Protein AF-A0A9W9BVC7-F1 (afdb_monomer_lite)

Foldseek 3Di:
DCVVPPDQADPVRHRLQQCLPPNPDPVNVVVVVVCVVPLDQEEEAEEADAQDDALDDPHHDQAQKEKEKAPAPLADVLLSVVLVVLVVVLCVQCVVVVGHYYYDWDWHDDPQKIKTFHDDLDCSGPQSSSSVSNHTGMYMYGHDPPPPCPPVVSNVVSVVSSVCSNVVCCVVCVVSSVVSSVVRVVCSVVDPDDRDDDDDDPPPPDDDDDDDDIPMDMDGNVPD

Secondary structure (DSSP, 8-state):
--GGGT-SS-TTS--GGG-SSS--SHHHHHHHHHHHHH--SEEEEEEEEE-SS-SBTTB----SEEEEPP--TTS-HHHHHHHHHHHHHHHHHHHTTT--EEE--EEEEETTEEEEE-----TTSHHHHHGGG--EEEEEEEEEET-TTTTHHHHHHHHHHHHHHHHHHHHHTHHHHHHHHHHHHHHHHT--SPP--------TT----------EEEEEGGG-

Sequence (224 aa):
MPVKYLQRQLVSNYDPNRDHAVLPREQTRKFWQLQSDLDPHIFVDDHEYIGRGPVAQRCIRTQHLLVSANNGRNVRPSIRSLNEAFSTDVFAAVQAKDLRTYAYFTTSVLNATITIQGPDAHAQANHEGACNCQALNFLVEACGNRLTGQHFQRRVASHLITLTIIIDKAVDHFDSVYTTTEAGRRAFTDSEEGVVVSKLEGVAGTTVVADSTTRRVCIPVGGL

Radius of gyration: 18.53 Å; chains: 1; bounding box: 47×52×49 Å

Structure (mmCIF, N/CA/C/O backbone):
data_AF-A0A9W9BVC7-F1
#
_entry.id   AF-A0A9W9BVC7-F1
#
loop_
_atom_site.group_PDB
_atom_site.id
_atom_site.type_symbol
_atom_site.label_atom_id
_atom_site.label_alt_id
_atom_site.label_comp_id
_atom_site.label_asym_id
_atom_site.label_entity_id
_atom_site.label_seq_id
_atom_site.pdbx_PDB_ins_code
_atom_site.Cartn_x
_atom_site.Cartn_y
_atom_site.Cartn_z
_atom_site.occupancy
_atom_site.B_iso_or_equiv
_atom_site.auth_seq_id
_atom_site.auth_comp_id
_atom_site.auth_asym_id
_atom_site.auth_atom_id
_atom_site.pdbx_PDB_model_num
ATOM 1 N N . MET A 1 1 ? -17.182 2.737 -12.095 1.00 41.88 1 MET A N 1
ATOM 2 C CA . MET A 1 1 ? -16.635 1.840 -13.143 1.00 41.88 1 MET A CA 1
ATOM 3 C C . MET A 1 1 ? -15.861 2.647 -14.200 1.00 41.88 1 MET A C 1
ATOM 5 O O . MET A 1 1 ? -16.444 2.997 -15.221 1.00 41.88 1 MET A O 1
ATOM 9 N N . PRO A 1 2 ? -14.574 2.982 -13.973 1.00 52.19 2 PRO A N 1
ATOM 10 C CA . PRO A 1 2 ? -13.723 3.720 -14.927 1.00 52.19 2 PRO A CA 1
ATOM 11 C C . PRO A 1 2 ? -13.078 2.831 -16.013 1.00 52.19 2 PRO A C 1
ATOM 13 O O . PRO A 1 2 ? -12.578 3.334 -17.017 1.00 52.19 2 PRO A O 1
ATOM 16 N N . VAL A 1 3 ? -13.119 1.502 -15.840 1.00 59.12 3 VAL A N 1
ATOM 17 C CA . VAL A 1 3 ? -12.384 0.524 -16.670 1.00 59.12 3 VAL A CA 1
ATOM 18 C C . VAL A 1 3 ? -12.810 0.548 -18.143 1.00 59.12 3 VAL A C 1
ATOM 20 O O . VAL A 1 3 ? -11.971 0.398 -19.024 1.00 59.12 3 VAL A O 1
ATOM 23 N N . LYS A 1 4 ? -14.090 0.826 -18.432 1.00 64.50 4 LYS A N 1
ATOM 24 C CA . LYS A 1 4 ? -14.636 0.845 -19.804 1.00 64.50 4 LYS A CA 1
ATOM 25 C C . LYS A 1 4 ? -13.965 1.881 -20.719 1.00 64.50 4 LYS A C 1
ATOM 27 O O . LYS A 1 4 ? -13.949 1.689 -21.929 1.00 64.50 4 LYS A O 1
ATOM 32 N N . TYR A 1 5 ? -13.421 2.959 -20.150 1.00 67.31 5 TYR A N 1
ATOM 33 C CA . TYR A 1 5 ? -12.849 4.081 -20.903 1.00 67.31 5 TYR A CA 1
ATOM 34 C C . TYR A 1 5 ? -11.349 4.281 -20.656 1.00 67.31 5 TYR A C 1
ATOM 36 O O . TYR A 1 5 ? -10.791 5.265 -21.132 1.00 67.31 5 TYR A O 1
ATOM 44 N N . LEU A 1 6 ? -10.695 3.376 -19.910 1.00 73.62 6 LEU A N 1
ATOM 45 C CA . LEU A 1 6 ? -9.273 3.480 -19.543 1.00 73.62 6 LEU A CA 1
ATOM 46 C C . LEU A 1 6 ? -8.901 4.862 -18.964 1.00 73.62 6 LEU A C 1
ATOM 48 O O . LEU A 1 6 ? -7.823 5.394 -19.226 1.00 73.62 6 LEU A O 1
ATOM 52 N N . GLN A 1 7 ? -9.807 5.458 -18.184 1.00 78.19 7 GLN A N 1
ATOM 53 C CA . GLN A 1 7 ? -9.637 6.792 -17.610 1.00 78.19 7 GLN A CA 1
ATOM 54 C C . GLN A 1 7 ? -9.551 6.737 -16.084 1.00 78.19 7 GLN A C 1
ATOM 56 O O . GLN A 1 7 ? -10.186 5.902 -15.443 1.00 78.19 7 GLN A O 1
ATOM 61 N N . ARG A 1 8 ? -8.793 7.670 -15.497 1.00 82.81 8 ARG A N 1
ATOM 62 C CA . ARG A 1 8 ? -8.642 7.789 -14.038 1.00 82.81 8 ARG A CA 1
ATOM 63 C C . ARG A 1 8 ? -9.919 8.294 -13.361 1.00 82.81 8 ARG A C 1
ATOM 65 O O . ARG A 1 8 ? -10.279 7.822 -12.291 1.00 82.81 8 ARG A O 1
ATOM 72 N N . GLN A 1 9 ? -10.575 9.280 -13.966 1.00 85.00 9 GLN A N 1
ATOM 73 C CA . GLN A 1 9 ? -11.705 9.978 -13.359 1.00 85.00 9 GLN A CA 1
ATOM 74 C C . GLN A 1 9 ? -13.038 9.268 -13.631 1.00 85.00 9 GLN A C 1
ATOM 76 O O . GLN A 1 9 ? -13.242 8.612 -14.654 1.00 85.00 9 GLN A O 1
ATOM 81 N N . LEU A 1 10 ? -13.988 9.438 -12.716 1.00 80.50 10 LEU A N 1
ATOM 82 C CA . LEU A 1 10 ? -15.394 9.116 -12.950 1.00 80.50 10 LEU A CA 1
ATOM 83 C C . LEU A 1 10 ? -15.963 9.994 -14.076 1.00 80.50 10 LEU A C 1
ATOM 85 O O . LEU A 1 10 ? -15.427 11.062 -14.349 1.00 80.50 10 LEU A O 1
ATOM 89 N N . VAL A 1 11 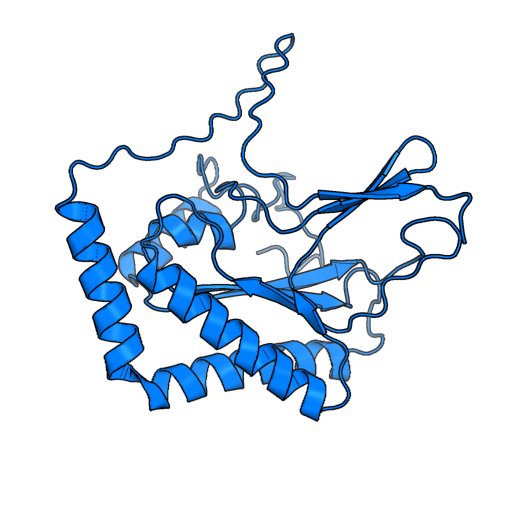? -17.100 9.604 -14.667 1.00 81.31 11 VAL A N 1
ATOM 90 C CA . VAL A 1 11 ? -17.806 10.390 -15.715 1.00 81.31 11 VAL A CA 1
ATOM 91 C C . VAL A 1 11 ? -18.050 11.845 -15.292 1.00 81.31 11 VAL A C 1
ATOM 93 O O . VAL A 1 11 ? -18.050 12.762 -16.097 1.00 81.31 11 VAL A O 1
ATOM 96 N N . SER A 1 12 ? -18.207 12.066 -13.996 1.00 80.62 12 SER A N 1
ATOM 97 C CA . SER A 1 12 ? -18.353 13.376 -13.368 1.00 80.62 12 SER A CA 1
ATOM 98 C C . SER A 1 12 ? -17.055 14.189 -13.197 1.00 80.62 12 SER A C 1
ATOM 100 O O . SER A 1 12 ? -17.091 15.189 -12.492 1.00 80.62 12 SER A O 1
ATOM 102 N N . ASN A 1 13 ? -15.913 13.734 -13.726 1.00 82.56 13 ASN A N 1
ATOM 103 C CA . ASN A 1 13 ? -14.556 14.288 -13.548 1.00 82.56 13 ASN A CA 1
ATOM 104 C C . ASN A 1 13 ? -13.961 14.218 -12.128 1.00 82.56 13 ASN A C 1
ATOM 106 O O . ASN A 1 13 ? -12.936 14.836 -11.848 1.00 82.56 13 ASN A O 1
ATOM 110 N N . TYR A 1 14 ? -14.557 13.434 -11.230 1.00 83.06 14 TYR A N 1
ATOM 111 C CA . TYR A 1 14 ? -14.019 13.234 -9.881 1.00 83.06 14 TYR A CA 1
ATOM 112 C C . TYR A 1 14 ? -13.007 12.097 -9.877 1.00 83.06 14 TYR A C 1
ATOM 114 O O . TYR A 1 14 ? -13.219 11.074 -10.531 1.00 83.06 14 TYR A O 1
ATOM 122 N N . ASP A 1 15 ? -11.919 12.281 -9.136 1.00 86.62 15 ASP A N 1
ATOM 123 C CA . ASP A 1 15 ? -10.955 11.223 -8.861 1.00 86.62 15 ASP A CA 1
ATOM 124 C C . ASP A 1 15 ? -11.519 10.326 -7.748 1.00 86.62 15 ASP A C 1
ATOM 126 O O . ASP A 1 15 ? -11.652 10.794 -6.614 1.00 86.62 15 ASP A O 1
ATOM 130 N N . PRO A 1 16 ? -11.886 9.065 -8.045 1.00 85.81 16 PRO A N 1
ATOM 131 C CA . PRO A 1 16 ? -12.456 8.184 -7.035 1.00 85.81 16 PRO A CA 1
ATOM 132 C C . PRO A 1 16 ? -11.468 7.916 -5.894 1.00 85.81 16 PRO A C 1
ATOM 134 O O . PRO A 1 16 ? -11.910 7.769 -4.768 1.00 85.81 16 PRO A O 1
ATOM 137 N N . ASN A 1 17 ? -10.152 7.966 -6.141 1.00 88.19 17 ASN A N 1
ATOM 138 C CA . ASN A 1 17 ? -9.117 7.787 -5.119 1.00 88.19 17 ASN A CA 1
ATOM 139 C C . ASN A 1 17 ? -8.804 9.094 -4.354 1.00 88.19 17 ASN A C 1
ATOM 141 O O . ASN A 1 17 ? -7.723 9.246 -3.790 1.00 88.19 17 ASN A O 1
ATOM 145 N N . ARG A 1 18 ? -9.676 10.108 -4.402 1.00 86.31 18 ARG A N 1
ATOM 146 C CA . ARG A 1 18 ? -9.572 11.341 -3.591 1.00 86.31 18 ARG A CA 1
ATOM 147 C C . ARG A 1 18 ? -10.851 11.643 -2.811 1.00 86.31 18 ARG A C 1
ATOM 149 O O . ARG A 1 18 ? -11.011 12.733 -2.271 1.00 86.31 18 ARG A O 1
ATOM 156 N N . ASP A 1 19 ? -11.761 10.677 -2.769 1.00 84.19 19 ASP A N 1
ATOM 157 C CA . ASP A 1 19 ? -13.117 10.833 -2.265 1.00 84.19 19 ASP A CA 1
ATOM 158 C C . ASP A 1 19 ? -13.401 9.904 -1.069 1.00 84.19 19 ASP A C 1
ATOM 160 O O . ASP A 1 19 ? -14.454 9.279 -0.986 1.00 84.19 19 ASP A O 1
ATOM 164 N N . HIS A 1 20 ? -12.434 9.779 -0.151 1.00 85.94 20 HIS A N 1
ATOM 165 C CA . HIS A 1 20 ? -12.520 8.853 0.992 1.00 85.94 20 HIS A CA 1
ATOM 166 C C . HIS A 1 20 ? -12.633 9.528 2.367 1.00 85.94 20 HIS A C 1
ATOM 168 O O . HIS A 1 20 ? -12.815 8.838 3.362 1.00 85.94 20 HIS A O 1
ATOM 174 N N . ALA A 1 21 ? -12.604 10.865 2.422 1.00 79.25 21 ALA A N 1
ATOM 175 C CA . ALA A 1 21 ? -12.789 11.621 3.665 1.00 79.25 21 ALA A CA 1
ATOM 176 C C . ALA A 1 21 ? -14.206 12.209 3.811 1.00 79.25 21 ALA A C 1
ATOM 178 O O . ALA A 1 21 ? -14.836 12.064 4.850 1.00 79.25 21 ALA A O 1
ATOM 179 N N . VAL A 1 22 ? -14.710 12.887 2.770 1.00 79.88 22 VAL A N 1
ATOM 180 C CA . VAL A 1 22 ? -16.013 13.595 2.799 1.00 79.88 22 VAL A CA 1
ATOM 181 C C . VAL A 1 22 ? -17.124 12.781 2.126 1.00 79.88 22 VAL A C 1
ATOM 183 O O . VAL A 1 22 ? -18.307 13.017 2.354 1.00 79.88 22 VAL A O 1
ATOM 186 N N . LEU A 1 23 ? -16.745 11.814 1.288 1.00 82.75 23 LEU A N 1
ATOM 187 C CA . LEU A 1 23 ? -17.649 10.928 0.563 1.00 82.75 23 LEU A CA 1
ATOM 188 C C . LEU A 1 23 ? -18.760 11.634 -0.249 1.00 82.75 23 LEU A C 1
ATOM 190 O O . LEU A 1 23 ? -19.902 11.156 -0.218 1.00 82.75 23 LEU A O 1
ATOM 194 N N . PRO A 1 24 ? -18.538 12.750 -0.986 1.00 81.25 24 PRO A N 1
ATOM 195 C CA . PRO A 1 24 ? -19.565 13.352 -1.835 1.00 81.25 24 PRO A CA 1
ATOM 196 C C . PRO A 1 24 ? -20.262 12.387 -2.799 1.00 81.25 24 PRO A C 1
ATOM 198 O O . PRO A 1 24 ? -21.408 12.658 -3.175 1.00 81.25 24 PRO A O 1
ATOM 201 N N . ARG A 1 25 ? -19.642 11.276 -3.227 1.00 85.88 25 ARG A N 1
ATOM 202 C CA . ARG A 1 25 ? -20.204 10.413 -4.282 1.00 85.88 25 ARG A CA 1
ATOM 203 C C . ARG A 1 25 ? -20.834 9.131 -3.760 1.00 85.88 25 ARG A C 1
ATOM 205 O O . ARG A 1 25 ? -20.385 8.507 -2.813 1.00 85.88 25 ARG A O 1
ATOM 212 N N . GLU A 1 26 ? -21.900 8.701 -4.431 1.00 88.50 26 GLU A N 1
ATOM 213 C CA . GLU A 1 26 ? -22.600 7.461 -4.073 1.00 88.50 26 GLU A CA 1
ATOM 214 C C . GLU A 1 26 ? -21.703 6.228 -4.241 1.00 88.50 26 GLU A C 1
ATOM 216 O O . GLU A 1 26 ? -21.778 5.294 -3.455 1.00 88.50 26 GLU A O 1
ATOM 221 N N . GLN A 1 27 ? -20.828 6.232 -5.249 1.00 86.62 27 GLN A N 1
ATOM 222 C CA . GLN A 1 27 ? -19.926 5.113 -5.528 1.00 86.62 27 GLN A CA 1
ATOM 223 C C . GLN A 1 27 ? -18.913 4.902 -4.399 1.00 86.62 27 GLN A C 1
ATOM 225 O O . GLN A 1 27 ? -18.720 3.771 -3.966 1.00 86.62 27 GLN A O 1
ATOM 230 N N . THR A 1 28 ? -18.306 5.980 -3.903 1.00 86.69 28 THR A N 1
ATOM 231 C CA . THR A 1 28 ? -17.371 5.943 -2.772 1.00 86.69 28 THR A CA 1
ATOM 232 C C . THR A 1 28 ? -18.100 5.661 -1.463 1.00 86.69 28 THR A C 1
ATOM 234 O O . THR A 1 28 ? -17.623 4.828 -0.704 1.00 86.69 28 THR A O 1
ATOM 237 N N . ARG A 1 29 ? -19.309 6.203 -1.237 1.00 89.62 29 ARG A N 1
ATOM 238 C CA . ARG A 1 29 ? -20.161 5.798 -0.097 1.00 89.62 29 ARG A CA 1
ATOM 239 C C . ARG A 1 29 ? -20.491 4.305 -0.097 1.00 89.62 29 ARG A C 1
ATOM 241 O O . ARG A 1 29 ? -20.405 3.671 0.942 1.00 89.62 29 ARG A O 1
ATOM 248 N N . LYS A 1 30 ? -20.844 3.730 -1.250 1.00 91.12 30 LYS A N 1
ATOM 249 C CA . LYS A 1 30 ? -21.124 2.288 -1.380 1.00 91.12 30 LYS A CA 1
ATOM 250 C C . LYS A 1 30 ? -19.882 1.435 -1.148 1.00 91.12 30 LYS A C 1
ATOM 252 O O . LYS A 1 30 ? -19.983 0.386 -0.526 1.00 91.12 30 LYS A O 1
ATOM 257 N N . PHE A 1 31 ? -18.728 1.886 -1.636 1.00 88.31 31 PHE A N 1
ATOM 258 C CA . PHE A 1 31 ? -17.455 1.231 -1.354 1.00 88.31 31 PHE A CA 1
ATOM 259 C C . PHE A 1 31 ? -17.146 1.243 0.147 1.00 88.31 31 PHE A C 1
ATOM 261 O O . PHE A 1 31 ? -16.816 0.207 0.709 1.00 88.31 31 PHE A O 1
ATOM 268 N N . TRP A 1 32 ? -17.346 2.385 0.802 1.00 89.38 32 TRP A N 1
ATOM 269 C CA . TRP A 1 32 ? -17.178 2.517 2.244 1.00 89.38 32 TRP A CA 1
ATOM 270 C C . TRP A 1 32 ? -18.161 1.677 3.049 1.00 89.38 32 TRP A C 1
ATOM 272 O O . TRP A 1 32 ? -17.740 1.036 3.999 1.00 89.38 32 TRP A O 1
ATOM 282 N N . GLN A 1 33 ? -19.432 1.611 2.644 1.00 91.69 33 GLN A N 1
ATOM 283 C CA . GLN A 1 33 ? -20.405 0.719 3.272 1.00 91.69 33 GLN A CA 1
ATOM 284 C C . GLN A 1 33 ? -19.931 -0.735 3.191 1.00 91.69 33 GLN A C 1
ATOM 286 O O . GLN A 1 33 ? -19.867 -1.405 4.210 1.00 91.69 33 GLN A O 1
ATOM 291 N N . LEU A 1 34 ? -19.516 -1.193 2.004 1.00 91.25 34 LEU A N 1
ATOM 292 C CA . LEU A 1 34 ? -18.987 -2.546 1.825 1.00 91.25 34 LEU A CA 1
ATOM 293 C C . LEU A 1 34 ? -17.751 -2.796 2.698 1.00 91.25 34 LEU A C 1
ATOM 295 O O . LEU A 1 34 ? -17.628 -3.857 3.298 1.00 91.25 34 LEU A O 1
ATOM 299 N N . GLN A 1 35 ? -16.835 -1.831 2.756 1.00 90.06 35 GLN A N 1
ATOM 300 C CA . GLN A 1 35 ? -15.628 -1.937 3.564 1.00 90.06 35 GLN A CA 1
ATOM 301 C C . GLN A 1 35 ? -15.950 -1.991 5.062 1.00 90.06 35 GLN A C 1
ATOM 303 O O . GLN A 1 35 ? -15.366 -2.800 5.771 1.00 90.06 35 GLN A O 1
ATOM 308 N N . SER A 1 36 ? -16.883 -1.170 5.543 1.00 89.50 36 SER A N 1
ATOM 309 C CA . SER A 1 36 ? -17.332 -1.192 6.937 1.00 89.50 36 SER A CA 1
ATOM 310 C C . SER A 1 36 ? -18.112 -2.460 7.283 1.00 89.50 36 SER A C 1
ATOM 312 O O . SER A 1 36 ? -17.921 -2.989 8.370 1.00 89.50 36 SER A O 1
ATOM 314 N N . ASP A 1 37 ? -18.943 -2.971 6.371 1.00 93.12 37 ASP A N 1
ATOM 315 C CA . ASP A 1 37 ? -19.704 -4.212 6.568 1.00 93.12 37 ASP A CA 1
ATOM 316 C C . ASP A 1 37 ? -18.790 -5.447 6.587 1.00 93.12 37 ASP A C 1
ATOM 318 O O . ASP A 1 37 ? -19.054 -6.404 7.312 1.00 93.12 37 ASP A O 1
ATOM 322 N N . LEU A 1 38 ? -17.723 -5.437 5.777 1.00 93.06 38 LEU A N 1
ATOM 323 C CA . LEU A 1 38 ? -16.709 -6.494 5.747 1.00 93.06 38 LEU A CA 1
ATOM 324 C C . LEU A 1 38 ? -15.768 -6.435 6.957 1.00 93.06 38 LEU A C 1
ATOM 326 O O . LEU A 1 38 ? -15.256 -7.471 7.370 1.00 93.06 38 LEU A O 1
ATOM 330 N N . ASP A 1 39 ? -15.521 -5.230 7.473 1.00 92.06 39 ASP A N 1
ATOM 331 C CA . ASP A 1 39 ? -14.629 -4.945 8.598 1.00 92.06 39 ASP A CA 1
ATOM 332 C C . ASP A 1 39 ? -13.221 -5.574 8.448 1.00 92.06 39 ASP A C 1
ATOM 334 O O . ASP A 1 39 ? -12.786 -6.381 9.275 1.00 92.06 39 ASP A O 1
ATOM 338 N N . PRO A 1 40 ? -12.470 -5.241 7.379 1.00 93.56 40 PRO A N 1
ATOM 339 C CA . PRO A 1 40 ? -11.291 -6.000 6.973 1.00 93.56 40 PRO A CA 1
ATOM 340 C C . PRO A 1 40 ? -10.130 -5.889 7.965 1.00 93.56 40 PRO A C 1
ATOM 342 O O . PRO A 1 40 ? -9.765 -4.792 8.382 1.00 93.56 40 PRO A O 1
ATOM 345 N N . HIS A 1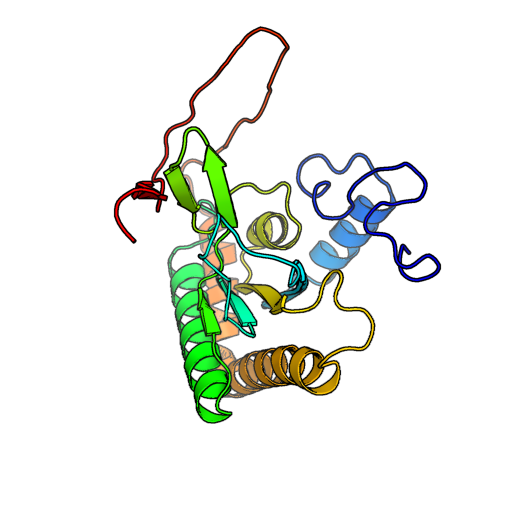 41 ? -9.458 -7.009 8.242 1.00 95.75 41 HIS A N 1
ATOM 346 C CA . HIS A 1 41 ? -8.159 -7.022 8.933 1.00 95.75 41 HIS A CA 1
ATOM 347 C C . HIS A 1 41 ? -7.014 -6.564 8.024 1.00 95.75 41 HIS A C 1
ATOM 349 O O . HIS A 1 41 ? -6.029 -5.998 8.499 1.00 95.75 41 HIS A O 1
ATOM 355 N N . ILE A 1 42 ? -7.143 -6.798 6.715 1.00 95.62 42 ILE A N 1
ATOM 356 C CA . ILE A 1 42 ? -6.150 -6.447 5.696 1.00 95.62 42 ILE A CA 1
ATOM 357 C C . ILE A 1 42 ? -6.847 -5.802 4.497 1.00 95.62 42 ILE A C 1
ATOM 359 O O . ILE A 1 42 ? -7.831 -6.330 3.982 1.00 95.62 42 ILE A O 1
ATOM 363 N N . PHE A 1 43 ? -6.296 -4.692 4.018 1.00 95.06 43 PHE A N 1
ATOM 364 C CA . PHE A 1 43 ? -6.759 -3.961 2.846 1.00 95.06 43 PHE A CA 1
ATOM 365 C C . PHE A 1 43 ? -5.580 -3.631 1.926 1.00 95.06 43 PHE A C 1
ATOM 367 O O . PHE A 1 43 ? -4.562 -3.092 2.364 1.00 95.06 43 PHE A O 1
ATOM 374 N N . VAL A 1 44 ? -5.721 -3.930 0.635 1.00 95.38 44 VAL A N 1
ATOM 375 C CA . VAL A 1 44 ? -4.692 -3.665 -0.378 1.00 95.38 44 VAL A CA 1
ATOM 376 C C . VAL A 1 44 ? -5.291 -2.817 -1.496 1.00 95.38 44 VAL A C 1
ATOM 378 O O . VAL A 1 44 ? -6.303 -3.180 -2.090 1.00 95.38 44 VAL A O 1
ATOM 381 N N . ASP A 1 45 ? -4.655 -1.682 -1.772 1.00 94.19 45 ASP A N 1
ATOM 382 C CA . ASP A 1 45 ? -5.017 -0.723 -2.813 1.00 94.19 45 ASP A CA 1
ATOM 383 C C . ASP A 1 45 ? -3.973 -0.798 -3.938 1.00 94.19 45 ASP A C 1
ATOM 385 O O . ASP A 1 45 ? -2.889 -0.214 -3.843 1.00 94.19 45 ASP A O 1
ATOM 389 N N . ASP A 1 46 ? -4.283 -1.560 -4.988 1.00 94.94 46 ASP A N 1
ATOM 390 C CA . ASP A 1 46 ? -3.400 -1.782 -6.137 1.00 94.94 46 ASP A CA 1
ATOM 391 C C . ASP A 1 46 ? -3.550 -0.675 -7.196 1.00 94.94 46 ASP A C 1
ATOM 393 O O . ASP A 1 46 ? -4.625 -0.446 -7.756 1.00 94.94 46 ASP A O 1
ATOM 397 N N . HIS A 1 47 ? -2.439 -0.018 -7.529 1.00 94.31 47 HIS A N 1
ATOM 398 C CA . HIS A 1 47 ? -2.338 1.052 -8.523 1.00 94.31 47 HIS A CA 1
ATOM 399 C C . HIS A 1 47 ? -1.153 0.847 -9.469 1.00 94.31 47 HIS A C 1
ATOM 401 O O . HIS A 1 47 ? -0.239 0.058 -9.240 1.00 94.31 47 HIS A O 1
ATOM 407 N N . GLU A 1 48 ? -1.127 1.650 -10.531 1.00 92.12 48 GLU A N 1
ATOM 408 C CA . GLU A 1 48 ? 0.076 1.867 -11.325 1.00 92.12 48 GLU A CA 1
ATOM 409 C C . GLU A 1 48 ? 0.484 3.344 -11.276 1.00 92.12 48 GLU A C 1
ATOM 411 O O . GLU A 1 48 ? -0.322 4.242 -11.554 1.00 92.12 48 GLU A O 1
ATOM 416 N N . TYR A 1 49 ? 1.766 3.611 -11.026 1.00 90.12 49 TYR A N 1
ATOM 417 C CA . TYR A 1 49 ? 2.320 4.957 -11.140 1.00 90.12 49 TYR A CA 1
ATOM 418 C C . TYR A 1 49 ? 2.833 5.238 -12.549 1.00 90.12 49 TYR A C 1
ATOM 420 O O . TYR A 1 49 ? 3.066 4.333 -13.357 1.00 90.12 49 TYR A O 1
ATOM 428 N N . ILE A 1 50 ? 3.011 6.525 -12.857 1.00 86.06 50 ILE A N 1
ATOM 429 C CA . ILE A 1 50 ? 3.457 6.985 -14.176 1.00 86.06 50 ILE A CA 1
ATOM 430 C C . ILE A 1 50 ? 4.883 6.500 -14.453 1.00 86.06 50 ILE A C 1
ATOM 432 O O . ILE A 1 50 ? 5.839 6.971 -13.844 1.00 86.06 50 ILE A O 1
ATOM 436 N N . GLY A 1 51 ? 5.023 5.605 -15.430 1.00 80.75 51 GLY A N 1
ATOM 437 C CA . GLY A 1 51 ? 6.317 5.073 -15.864 1.00 80.75 51 GLY A CA 1
ATOM 438 C C . GLY A 1 51 ? 6.987 5.870 -16.987 1.00 80.75 51 GLY A C 1
ATOM 439 O O . GLY A 1 51 ? 8.019 5.452 -17.504 1.00 80.75 51 GLY A O 1
ATOM 440 N N . ARG A 1 52 ? 6.394 6.991 -17.419 1.00 77.00 52 ARG A N 1
ATOM 441 C CA . ARG A 1 52 ? 6.875 7.781 -18.562 1.00 77.00 52 ARG A CA 1
ATOM 442 C C . ARG A 1 52 ? 7.738 8.966 -18.124 1.00 77.00 52 ARG A C 1
ATOM 444 O O . ARG A 1 52 ? 7.241 9.861 -17.449 1.00 77.00 52 ARG A O 1
ATOM 451 N N . GLY A 1 53 ? 8.943 9.046 -18.693 1.00 73.00 53 GLY A N 1
ATOM 452 C CA . GLY A 1 53 ? 9.806 10.231 -18.660 1.00 73.00 53 GLY A CA 1
ATOM 453 C C . GLY A 1 53 ? 10.626 10.391 -17.371 1.00 73.00 53 GLY A C 1
ATOM 454 O O . GLY A 1 53 ? 10.386 9.691 -16.388 1.00 73.00 53 GLY A O 1
ATOM 455 N N . PRO A 1 54 ? 11.628 11.284 -17.379 1.00 76.69 54 PRO A N 1
ATOM 456 C CA . PRO A 1 54 ? 12.412 11.598 -16.192 1.00 76.69 54 PRO A CA 1
ATOM 457 C C . PRO A 1 54 ? 11.591 12.401 -15.171 1.00 76.69 54 PRO A C 1
ATOM 459 O O . PRO A 1 54 ? 10.710 13.177 -15.537 1.00 76.69 54 PRO A O 1
ATOM 462 N N . VAL A 1 55 ? 11.933 12.254 -13.889 1.00 78.12 55 VAL A N 1
ATOM 463 C CA . VAL A 1 55 ? 11.451 13.103 -12.787 1.00 78.12 55 VAL A CA 1
ATOM 464 C C . VAL A 1 55 ? 11.964 14.532 -12.960 1.00 78.12 55 VAL A C 1
ATOM 466 O O . VAL A 1 55 ? 11.194 15.474 -12.836 1.00 78.12 55 VAL A O 1
ATOM 469 N N . ALA A 1 56 ? 13.252 14.690 -13.280 1.00 74.12 56 ALA A N 1
ATOM 470 C CA . ALA A 1 56 ? 13.890 15.965 -13.604 1.00 74.12 56 ALA A CA 1
ATOM 471 C C . ALA A 1 56 ? 15.095 15.711 -14.512 1.00 74.12 56 ALA A C 1
ATOM 473 O O . ALA A 1 56 ? 15.941 14.897 -14.152 1.00 74.12 56 ALA A O 1
ATOM 474 N N . GLN A 1 57 ? 15.200 16.404 -15.652 1.00 75.69 57 GLN A N 1
ATOM 475 C CA . GLN A 1 57 ? 16.308 16.253 -16.613 1.00 75.69 57 GLN A CA 1
ATOM 476 C C . GLN A 1 57 ? 16.727 14.781 -16.853 1.00 75.69 57 GLN A C 1
ATOM 478 O O . GLN A 1 57 ? 16.071 14.091 -17.628 1.00 75.69 57 GLN A O 1
ATOM 483 N N . ARG A 1 58 ? 17.805 14.306 -16.198 1.00 70.50 58 ARG A N 1
ATOM 484 C CA . ARG A 1 58 ? 18.393 12.953 -16.309 1.00 70.50 58 ARG A CA 1
ATOM 485 C C . ARG A 1 58 ? 17.994 11.972 -15.190 1.00 70.50 58 ARG A C 1
ATOM 487 O O . ARG A 1 58 ? 18.385 10.811 -15.243 1.00 70.50 58 ARG A O 1
ATOM 494 N N . CYS A 1 59 ? 17.224 12.390 -14.187 1.00 78.62 59 CYS A N 1
ATOM 495 C CA . CYS A 1 59 ? 16.783 11.521 -13.092 1.00 78.62 59 CYS A CA 1
ATOM 496 C C . CYS A 1 59 ? 15.558 10.702 -13.511 1.00 78.62 59 CYS A C 1
ATOM 498 O O . CYS A 1 59 ? 14.503 11.273 -13.783 1.00 78.62 59 CYS A O 1
ATOM 500 N N . ILE A 1 60 ? 15.667 9.373 -13.533 1.00 80.19 60 ILE A N 1
ATOM 501 C CA . ILE A 1 60 ? 14.594 8.461 -13.958 1.00 80.19 60 ILE A CA 1
ATOM 502 C C . ILE A 1 60 ? 14.184 7.572 -12.782 1.00 80.19 60 ILE A C 1
ATOM 504 O O . ILE A 1 60 ? 15.037 7.064 -12.056 1.00 80.19 60 ILE A O 1
ATOM 508 N N . ARG A 1 61 ? 12.877 7.345 -12.609 1.00 84.19 61 ARG A N 1
ATOM 509 C CA . ARG A 1 61 ? 12.378 6.324 -11.676 1.00 84.19 61 ARG A CA 1
ATOM 510 C C . ARG A 1 61 ? 12.607 4.939 -12.263 1.00 84.19 61 ARG A C 1
ATOM 512 O O . ARG A 1 61 ? 12.081 4.620 -13.326 1.00 84.19 61 ARG A O 1
ATOM 519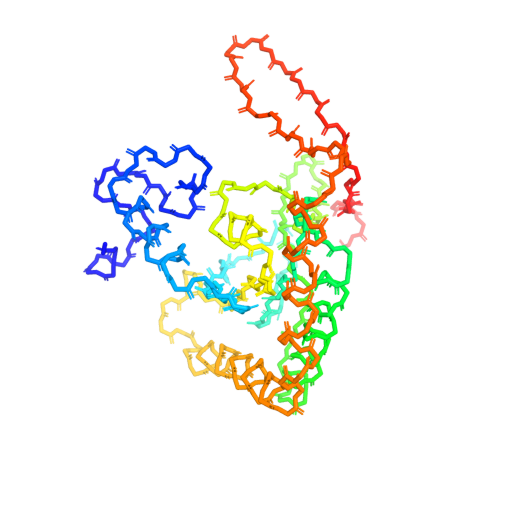 N N . THR A 1 62 ? 13.376 4.119 -11.560 1.00 87.06 62 THR A N 1
ATOM 520 C CA . THR A 1 62 ? 13.767 2.778 -12.019 1.00 87.06 62 THR A CA 1
ATOM 521 C C . THR A 1 62 ? 13.050 1.656 -11.278 1.00 87.06 62 THR A C 1
ATOM 523 O O . THR A 1 62 ? 13.163 0.496 -11.677 1.00 87.06 62 THR A O 1
ATOM 526 N N . GLN A 1 63 ? 12.308 1.972 -10.215 1.00 92.44 63 GLN A N 1
ATOM 527 C CA . GLN A 1 63 ? 11.560 0.985 -9.445 1.00 92.44 63 GLN A CA 1
ATOM 528 C C . GLN A 1 63 ? 10.537 0.264 -10.343 1.00 92.44 63 GLN A C 1
ATOM 530 O O . GLN A 1 63 ? 10.018 0.813 -11.314 1.00 92.44 63 GLN A O 1
ATOM 535 N N . HIS A 1 64 ? 10.285 -1.008 -10.061 1.00 94.88 64 HIS A N 1
ATOM 536 C CA . HIS A 1 64 ? 9.218 -1.792 -10.683 1.00 94.88 64 HIS A CA 1
ATOM 537 C C . HIS A 1 64 ? 7.960 -1.803 -9.818 1.00 94.88 64 HIS A C 1
ATOM 539 O O . HIS A 1 64 ? 6.863 -1.921 -10.362 1.00 94.88 64 HIS A O 1
ATOM 545 N N . LEU A 1 65 ? 8.144 -1.666 -8.505 1.00 96.31 65 LEU A N 1
ATOM 546 C CA . LEU A 1 65 ? 7.112 -1.675 -7.485 1.00 96.31 65 LEU A CA 1
ATOM 547 C C . LEU A 1 65 ? 7.439 -0.631 -6.414 1.00 96.31 65 LEU A C 1
ATOM 549 O O . LEU A 1 65 ? 8.601 -0.461 -6.047 1.00 96.31 65 LEU A O 1
ATOM 553 N N . LEU A 1 66 ? 6.417 0.040 -5.908 1.00 95.69 66 LEU A N 1
ATOM 554 C CA . LEU A 1 66 ? 6.461 0.788 -4.665 1.00 95.69 66 LEU A CA 1
ATOM 555 C C . LEU A 1 66 ? 5.391 0.259 -3.717 1.00 95.69 66 LEU A C 1
ATOM 557 O O . LEU A 1 66 ? 4.284 -0.020 -4.166 1.00 95.69 66 LEU A O 1
ATOM 561 N N . VAL A 1 67 ? 5.698 0.159 -2.424 1.00 95.50 67 VAL A N 1
ATOM 562 C CA . VAL A 1 67 ? 4.705 -0.234 -1.411 1.00 95.50 67 VAL A CA 1
ATOM 563 C C . VAL A 1 67 ? 4.706 0.761 -0.260 1.00 95.50 67 VAL A C 1
ATOM 565 O O . VAL A 1 67 ? 5.766 1.108 0.264 1.00 95.50 67 VAL A O 1
ATOM 568 N N . SER A 1 68 ? 3.527 1.229 0.141 1.00 92.25 68 SER A N 1
ATOM 569 C CA . SER A 1 68 ? 3.328 1.934 1.408 1.00 92.25 68 SER A CA 1
ATOM 570 C C . SER A 1 68 ? 2.704 0.998 2.427 1.00 92.25 68 SER A C 1
ATOM 572 O O . SER A 1 68 ? 1.730 0.321 2.109 1.00 92.25 68 SER A O 1
ATOM 574 N N . ALA A 1 69 ? 3.218 1.024 3.654 1.00 90.25 69 ALA A N 1
ATOM 575 C CA . ALA A 1 69 ? 2.459 0.606 4.829 1.00 90.25 69 ALA A CA 1
ATOM 576 C C . ALA A 1 69 ? 1.584 1.770 5.331 1.00 90.25 69 ALA A C 1
ATOM 578 O O . ALA A 1 69 ? 1.737 2.904 4.875 1.00 90.25 69 ALA A O 1
ATOM 579 N N . ASN A 1 70 ? 0.692 1.482 6.273 1.00 83.50 70 ASN A N 1
ATOM 580 C CA . ASN A 1 70 ? -0.189 2.446 6.927 1.00 83.50 70 ASN A CA 1
ATOM 581 C C . ASN A 1 70 ? 0.574 3.619 7.595 1.00 83.50 70 ASN A C 1
ATOM 583 O O . ASN A 1 70 ? 1.404 3.393 8.477 1.00 83.50 70 ASN A O 1
ATOM 587 N N . ASN A 1 71 ? 0.242 4.868 7.229 1.00 80.19 71 ASN A N 1
ATOM 588 C CA . ASN A 1 71 ? 0.786 6.091 7.854 1.00 80.19 71 ASN A CA 1
ATOM 589 C C . ASN A 1 71 ? -0.261 6.887 8.646 1.00 80.19 71 ASN A C 1
ATOM 591 O O . ASN A 1 71 ? 0.022 7.985 9.141 1.00 80.19 71 ASN A O 1
ATOM 595 N N . GLY A 1 72 ? -1.462 6.331 8.810 1.00 83.88 72 GLY A N 1
ATOM 596 C CA . GLY A 1 72 ? -2.553 6.928 9.558 1.00 83.88 72 GLY A CA 1
ATOM 597 C C . GLY A 1 72 ? -2.165 7.149 11.017 1.00 83.88 72 GLY A C 1
ATOM 598 O O . GLY A 1 72 ? -1.798 6.226 11.750 1.00 83.88 72 GLY A O 1
ATOM 599 N N . ARG A 1 73 ? -2.266 8.397 11.479 1.00 83.94 73 ARG A N 1
ATOM 600 C CA . ARG A 1 73 ? -1.858 8.767 12.846 1.00 83.94 73 ARG A CA 1
ATOM 601 C C . ARG A 1 73 ? -2.756 8.187 13.925 1.00 83.94 73 ARG A C 1
ATOM 603 O O . ARG A 1 73 ? -2.260 7.865 14.999 1.00 83.94 73 ARG A O 1
ATOM 610 N N . ASN A 1 74 ? -4.026 7.988 13.593 1.00 86.75 74 ASN A N 1
ATOM 611 C CA . ASN A 1 74 ? -5.033 7.422 14.487 1.00 86.75 74 ASN A CA 1
ATOM 612 C C . ASN A 1 74 ? -5.012 5.888 14.520 1.00 86.75 74 ASN A C 1
ATOM 614 O O . ASN A 1 74 ? -5.751 5.285 15.290 1.00 86.75 74 ASN A O 1
ATOM 618 N N . VAL A 1 75 ? -4.171 5.239 13.710 1.00 91.38 75 VAL A N 1
ATOM 619 C CA . VAL A 1 75 ? -4.006 3.781 13.743 1.00 91.38 75 VAL A CA 1
ATOM 620 C C . VAL A 1 75 ? -3.113 3.400 14.912 1.00 91.38 75 VAL A C 1
ATOM 622 O O . VAL A 1 75 ? -2.087 4.044 15.155 1.00 91.38 75 VAL A O 1
ATOM 625 N N . ARG A 1 76 ? -3.474 2.336 15.635 1.00 94.44 76 ARG A N 1
ATOM 626 C CA . ARG A 1 76 ? -2.676 1.883 16.777 1.00 94.44 76 ARG A CA 1
ATOM 627 C C . ARG A 1 76 ? -1.242 1.532 16.347 1.00 94.44 76 ARG A C 1
ATOM 629 O O . ARG A 1 76 ? -1.052 0.887 15.312 1.00 94.44 76 ARG A O 1
ATOM 636 N N . PRO A 1 77 ? -0.214 1.910 17.136 1.00 93.38 77 PRO A N 1
ATOM 637 C CA . PRO A 1 77 ? 1.183 1.656 16.781 1.00 93.38 77 PRO A CA 1
ATOM 638 C C . PRO A 1 77 ? 1.494 0.186 16.482 1.00 93.38 77 PRO A C 1
ATOM 640 O O . PRO A 1 77 ? 2.245 -0.084 15.554 1.00 93.38 77 PRO A O 1
ATOM 643 N N . SER A 1 78 ? 0.877 -0.752 17.208 1.00 96.06 78 SER A N 1
ATOM 644 C CA . SER A 1 78 ? 1.044 -2.195 16.990 1.00 96.06 78 SER A CA 1
ATOM 645 C C . SER A 1 78 ? 0.614 -2.636 15.589 1.00 96.06 78 SER A C 1
ATOM 647 O O . SER A 1 78 ? 1.333 -3.393 14.941 1.00 96.06 78 SER A O 1
ATOM 649 N N . ILE A 1 79 ? -0.514 -2.116 15.093 1.00 96.81 79 ILE A N 1
ATOM 650 C CA . ILE A 1 79 ? -0.996 -2.381 13.733 1.00 96.81 79 ILE A CA 1
ATOM 651 C C . ILE A 1 79 ? -0.006 -1.814 12.716 1.00 96.81 79 ILE A C 1
ATOM 653 O O . ILE A 1 79 ? 0.384 -2.526 11.794 1.00 96.81 79 ILE A O 1
ATOM 657 N N . ARG A 1 80 ? 0.465 -0.570 12.900 1.00 93.81 80 ARG A N 1
ATOM 658 C CA . ARG A 1 80 ? 1.461 0.036 11.996 1.00 93.81 80 ARG A CA 1
ATOM 659 C C . ARG A 1 80 ? 2.760 -0.771 11.950 1.00 93.81 80 ARG A C 1
ATOM 661 O O . ARG A 1 80 ? 3.244 -1.063 10.863 1.00 93.81 80 ARG A O 1
ATOM 668 N N . SER A 1 81 ? 3.285 -1.191 13.101 1.00 95.25 81 SER A N 1
ATOM 669 C CA . SER A 1 81 ? 4.501 -2.011 13.168 1.00 95.25 81 SER A CA 1
ATOM 670 C C . SER A 1 81 ? 4.328 -3.368 12.485 1.00 95.25 81 SER A C 1
ATOM 672 O O . SER A 1 81 ? 5.214 -3.800 11.748 1.00 95.25 81 SER A O 1
ATOM 674 N N . LEU A 1 82 ? 3.178 -4.027 12.665 1.00 96.94 82 LEU A N 1
ATOM 675 C CA . LEU A 1 82 ? 2.882 -5.274 11.959 1.00 96.94 82 LEU A CA 1
ATOM 676 C C . LEU A 1 82 ? 2.798 -5.044 10.441 1.00 96.94 82 LEU A C 1
ATOM 678 O O . LEU A 1 82 ? 3.369 -5.802 9.661 1.00 96.94 82 LEU A O 1
ATOM 682 N N . ASN A 1 83 ? 2.157 -3.959 10.016 1.00 95.31 83 ASN A N 1
ATOM 683 C CA . ASN A 1 83 ? 2.047 -3.576 8.612 1.00 95.31 83 ASN A CA 1
ATOM 684 C C . ASN A 1 83 ? 3.419 -3.319 7.960 1.00 95.31 83 ASN A C 1
ATOM 686 O O . ASN A 1 83 ? 3.643 -3.731 6.822 1.00 95.31 83 ASN A O 1
ATOM 690 N N . GLU A 1 84 ? 4.339 -2.652 8.662 1.00 94.56 84 GLU A N 1
ATOM 691 C CA . GLU A 1 84 ? 5.718 -2.421 8.205 1.00 94.56 84 GLU A CA 1
ATOM 692 C C . GLU A 1 84 ? 6.501 -3.737 8.067 1.00 94.56 84 GLU A C 1
ATOM 694 O O . GLU A 1 84 ? 7.250 -3.923 7.100 1.00 94.56 84 GLU A O 1
ATOM 699 N N . ALA A 1 85 ? 6.285 -4.688 8.981 1.00 96.19 85 ALA A N 1
ATOM 700 C CA . ALA A 1 85 ? 6.877 -6.020 8.894 1.00 96.19 85 ALA A CA 1
ATOM 701 C C . ALA A 1 85 ? 6.361 -6.809 7.678 1.00 96.19 85 ALA A C 1
ATOM 703 O O . ALA A 1 85 ? 7.118 -7.548 7.054 1.00 96.19 85 ALA A O 1
ATOM 704 N N . PHE A 1 86 ? 5.088 -6.663 7.301 1.00 97.50 86 PHE A N 1
ATOM 705 C CA . PHE A 1 86 ? 4.565 -7.230 6.050 1.00 97.50 86 PHE A CA 1
ATOM 706 C C . PHE A 1 86 ? 5.214 -6.582 4.820 1.00 97.50 86 PHE A C 1
ATOM 708 O O . PHE A 1 86 ? 5.670 -7.290 3.924 1.00 97.50 86 PHE A O 1
ATOM 715 N N . SER A 1 87 ? 5.326 -5.251 4.791 1.00 95.94 87 SER A N 1
ATOM 716 C CA . SER A 1 87 ? 5.968 -4.540 3.675 1.00 95.94 87 SER A CA 1
ATOM 717 C C . SER A 1 87 ? 7.436 -4.934 3.491 1.00 95.94 87 SER A C 1
ATOM 719 O O . SER A 1 87 ? 7.909 -5.027 2.360 1.00 95.94 87 SER A O 1
ATOM 721 N N . THR A 1 88 ? 8.150 -5.211 4.585 1.00 96.50 88 THR A N 1
ATOM 722 C CA . THR A 1 88 ? 9.547 -5.674 4.544 1.00 96.50 88 THR A CA 1
ATOM 723 C C . THR A 1 88 ? 9.675 -7.020 3.828 1.00 96.50 88 THR A C 1
ATOM 725 O O . THR A 1 88 ? 10.529 -7.170 2.952 1.00 96.50 88 THR A O 1
ATOM 728 N N . ASP A 1 89 ? 8.783 -7.966 4.119 1.00 97.50 89 ASP A N 1
ATOM 729 C CA . ASP A 1 89 ? 8.783 -9.281 3.470 1.00 97.50 89 ASP A CA 1
ATOM 730 C C . ASP A 1 89 ? 8.396 -9.184 1.993 1.00 97.50 89 ASP A C 1
ATOM 732 O O . ASP A 1 89 ? 9.006 -9.838 1.145 1.00 97.50 89 ASP A O 1
ATOM 736 N N . VAL A 1 90 ? 7.448 -8.302 1.657 1.00 98.12 90 VAL A N 1
ATOM 737 C CA . VAL A 1 90 ? 7.126 -7.993 0.257 1.00 98.12 90 VAL A CA 1
ATOM 738 C C . VAL A 1 90 ? 8.363 -7.463 -0.469 1.00 98.12 90 VAL A C 1
ATOM 740 O O . VAL A 1 90 ? 8.648 -7.895 -1.587 1.00 98.12 90 VAL A O 1
ATOM 743 N N . PHE A 1 91 ? 9.131 -6.557 0.146 1.00 97.62 91 PHE A N 1
ATOM 744 C CA . PHE A 1 91 ? 10.354 -6.048 -0.472 1.00 97.62 91 PHE A CA 1
ATOM 745 C C . PHE A 1 91 ? 11.378 -7.153 -0.721 1.00 97.62 91 PHE A C 1
ATOM 747 O O . PHE A 1 91 ? 11.913 -7.231 -1.829 1.00 97.62 91 PHE A O 1
ATOM 754 N N . ALA A 1 92 ? 11.602 -8.026 0.261 1.00 98.12 92 ALA A N 1
ATOM 755 C CA . ALA A 1 92 ? 12.517 -9.152 0.127 1.00 98.12 92 ALA A CA 1
ATOM 756 C C . ALA A 1 92 ? 12.082 -10.114 -0.993 1.00 98.12 92 ALA A C 1
ATOM 758 O O . ALA A 1 92 ? 12.887 -10.478 -1.851 1.00 98.12 92 ALA A O 1
ATOM 759 N N . ALA A 1 93 ? 10.797 -10.471 -1.048 1.00 97.88 93 ALA A N 1
ATOM 760 C CA . ALA A 1 93 ? 10.262 -11.390 -2.050 1.00 97.88 93 ALA A CA 1
ATOM 761 C C . ALA A 1 93 ? 10.345 -10.834 -3.478 1.00 97.88 93 ALA A C 1
ATOM 763 O O . ALA A 1 93 ? 10.680 -11.554 -4.419 1.00 97.88 93 ALA A O 1
ATOM 764 N N . VAL A 1 94 ? 10.071 -9.541 -3.650 1.00 97.06 94 VAL A N 1
ATOM 765 C CA . VAL A 1 94 ? 10.154 -8.866 -4.952 1.00 97.06 94 VAL A CA 1
ATOM 766 C C . VAL A 1 94 ? 11.612 -8.763 -5.410 1.00 97.06 94 VAL A C 1
ATOM 768 O O . VAL A 1 94 ? 11.912 -9.052 -6.570 1.00 97.06 94 VAL A O 1
ATOM 771 N N . GLN A 1 95 ? 12.537 -8.444 -4.501 1.00 97.62 95 GLN A N 1
ATOM 772 C CA . GLN A 1 95 ? 13.975 -8.434 -4.794 1.00 97.62 95 GLN A CA 1
ATOM 773 C C . GLN A 1 95 ? 14.509 -9.825 -5.153 1.00 97.62 95 GLN A C 1
ATOM 775 O O . GLN A 1 95 ? 15.308 -9.937 -6.077 1.00 97.62 95 GLN A O 1
ATOM 780 N N . ALA A 1 96 ? 14.011 -10.890 -4.517 1.00 97.94 96 ALA A N 1
ATOM 781 C CA . ALA A 1 96 ? 14.363 -12.274 -4.850 1.00 97.94 96 ALA A CA 1
ATOM 782 C C . ALA A 1 96 ? 13.906 -12.713 -6.259 1.00 97.94 96 ALA A C 1
ATOM 784 O O . ALA A 1 96 ? 14.282 -13.784 -6.732 1.00 97.94 96 ALA A O 1
ATOM 785 N N . LYS A 1 97 ? 13.084 -11.899 -6.935 1.00 97.00 97 LYS A N 1
ATOM 786 C CA . LYS A 1 97 ? 12.681 -12.063 -8.341 1.00 97.00 97 LYS A CA 1
ATOM 787 C C . LYS A 1 97 ? 13.393 -11.080 -9.278 1.00 97.00 97 LYS A C 1
ATOM 789 O O . LYS A 1 97 ? 12.898 -10.824 -10.374 1.00 97.00 97 LYS A O 1
ATOM 794 N N . ASP A 1 98 ? 14.505 -10.490 -8.838 1.00 96.12 98 ASP A N 1
ATOM 795 C CA . ASP A 1 98 ? 15.277 -9.471 -9.560 1.00 96.12 98 ASP A CA 1
ATOM 796 C C . ASP A 1 98 ? 14.460 -8.215 -9.927 1.00 96.12 98 ASP A C 1
ATOM 798 O O . ASP A 1 98 ? 14.759 -7.482 -10.879 1.00 96.12 98 ASP A O 1
ATOM 802 N N . LEU A 1 99 ? 13.405 -7.926 -9.157 1.00 96.31 99 LEU A N 1
ATOM 803 C CA . LEU A 1 99 ? 12.593 -6.729 -9.330 1.00 96.31 99 LEU A CA 1
ATOM 804 C C . LEU A 1 99 ? 13.019 -5.634 -8.345 1.00 96.31 99 LEU A C 1
ATOM 806 O O . LEU A 1 99 ? 13.152 -5.842 -7.143 1.00 96.31 99 LEU A O 1
ATOM 810 N N . ARG A 1 100 ? 13.190 -4.413 -8.864 1.00 95.62 100 ARG A N 1
ATOM 811 C CA . ARG A 1 100 ? 13.505 -3.232 -8.056 1.00 95.62 100 ARG A CA 1
ATOM 812 C C . ARG A 1 100 ? 12.261 -2.765 -7.313 1.00 95.62 100 ARG A C 1
ATOM 814 O O . ARG A 1 100 ? 11.247 -2.475 -7.944 1.00 95.62 100 ARG A O 1
ATOM 821 N N . THR A 1 101 ? 12.360 -2.620 -6.003 1.00 96.19 101 THR A N 1
ATOM 822 C CA . THR A 1 101 ? 11.262 -2.149 -5.155 1.00 96.19 101 THR A CA 1
ATOM 823 C C . THR A 1 101 ? 11.755 -1.143 -4.128 1.00 96.19 101 THR A C 1
ATOM 825 O O . THR A 1 101 ? 12.952 -1.093 -3.834 1.00 96.19 101 THR A O 1
ATOM 828 N N . TYR A 1 102 ? 10.848 -0.315 -3.622 1.00 93.50 102 TYR A N 1
ATOM 829 C CA . TYR A 1 102 ? 11.134 0.636 -2.555 1.00 93.50 102 TYR A CA 1
ATOM 830 C C . TYR A 1 102 ? 9.860 0.988 -1.781 1.00 93.50 102 TYR A C 1
ATOM 832 O O . TYR A 1 102 ? 8.747 0.718 -2.240 1.00 93.50 102 TYR A O 1
ATOM 840 N N . ALA A 1 103 ? 10.019 1.648 -0.633 1.00 92.81 103 ALA A N 1
ATOM 841 C CA . ALA A 1 103 ? 8.899 2.304 0.030 1.00 92.81 103 ALA A CA 1
ATOM 842 C C . ALA A 1 103 ? 8.244 3.324 -0.912 1.00 92.81 103 ALA A C 1
ATOM 844 O O . ALA A 1 103 ? 8.932 3.957 -1.714 1.00 92.81 103 ALA A O 1
ATOM 845 N N . TYR A 1 104 ? 6.927 3.489 -0.824 1.00 91.44 104 TYR A N 1
ATOM 846 C CA . TYR A 1 104 ? 6.214 4.461 -1.643 1.00 91.44 104 TYR A CA 1
ATOM 847 C C . TYR A 1 104 ? 6.724 5.888 -1.427 1.00 91.44 104 TYR A C 1
ATOM 849 O O . TYR A 1 104 ? 6.987 6.321 -0.306 1.00 91.44 104 TYR A O 1
ATOM 857 N N . PHE A 1 105 ? 6.863 6.621 -2.530 1.00 88.88 105 PHE A N 1
ATOM 858 C CA . PHE A 1 105 ? 7.208 8.030 -2.530 1.00 88.88 105 PHE A CA 1
ATOM 859 C C . PHE A 1 105 ? 6.645 8.724 -3.767 1.00 88.88 105 PHE A C 1
ATOM 861 O O . PHE A 1 105 ? 6.465 8.134 -4.837 1.00 88.88 105 PHE A O 1
ATOM 868 N N . THR A 1 106 ? 6.447 10.027 -3.629 1.00 86.00 106 THR A N 1
ATOM 869 C CA . THR A 1 106 ? 6.160 10.948 -4.720 1.00 86.00 106 THR A CA 1
ATOM 870 C C . THR A 1 106 ? 7.375 11.817 -5.009 1.00 86.00 106 THR A C 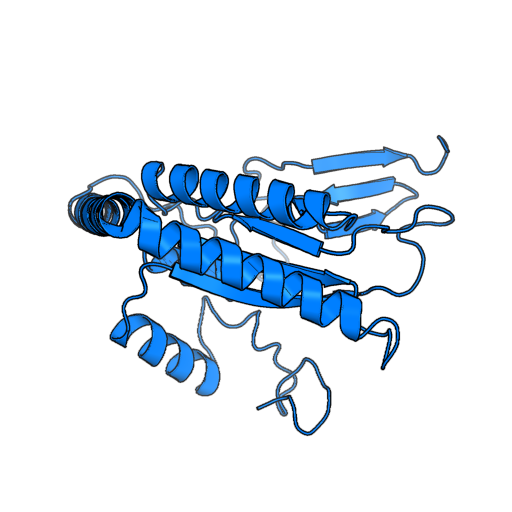1
ATOM 872 O O . THR A 1 106 ? 8.281 11.972 -4.186 1.00 86.00 106 THR A O 1
ATOM 875 N N . THR A 1 107 ? 7.403 12.375 -6.215 1.00 85.69 107 THR A N 1
ATOM 876 C CA . THR A 1 107 ? 8.458 13.286 -6.649 1.00 85.69 107 THR A CA 1
ATOM 877 C C . THR A 1 107 ? 7.857 14.546 -7.239 1.00 85.69 107 THR A C 1
ATOM 879 O O . THR A 1 107 ? 6.952 14.455 -8.070 1.00 85.69 107 THR A O 1
ATOM 882 N N . SER A 1 108 ? 8.402 15.705 -6.885 1.00 84.94 108 SER A N 1
ATOM 883 C CA . SER A 1 108 ? 8.075 16.984 -7.517 1.00 84.94 108 SER A CA 1
ATOM 884 C C . SER A 1 108 ? 9.341 17.775 -7.831 1.00 84.94 108 SER A C 1
ATOM 886 O O . SER A 1 108 ? 10.395 17.551 -7.232 1.00 84.94 108 SER A O 1
ATOM 888 N N . VAL A 1 109 ? 9.245 18.684 -8.801 1.00 86.00 109 VAL A N 1
ATOM 889 C CA . VAL A 1 109 ? 10.347 19.564 -9.198 1.00 86.00 109 VAL A CA 1
ATOM 890 C C . VAL A 1 109 ? 9.878 21.002 -9.110 1.00 86.00 109 VAL A C 1
ATOM 892 O O . VAL A 1 109 ? 8.900 21.378 -9.753 1.00 86.00 109 VAL A O 1
ATOM 895 N N . LEU A 1 110 ? 10.596 21.808 -8.336 1.00 86.94 110 LEU A N 1
ATOM 896 C CA . LEU A 1 110 ? 10.376 23.247 -8.239 1.00 86.94 110 LEU A CA 1
ATOM 897 C C . LEU A 1 110 ? 11.728 23.941 -8.104 1.00 86.94 110 LEU A C 1
ATOM 899 O O . LEU A 1 110 ? 12.567 23.481 -7.335 1.00 86.94 110 LEU A O 1
ATOM 903 N N . ASN A 1 111 ? 11.949 25.028 -8.850 1.00 86.69 111 ASN A N 1
ATOM 904 C CA . ASN A 1 111 ? 13.175 25.837 -8.784 1.00 86.69 111 ASN A CA 1
ATOM 905 C C . ASN A 1 111 ? 14.462 24.993 -8.822 1.00 86.69 111 ASN A C 1
ATOM 907 O O . ASN A 1 111 ? 15.330 25.132 -7.964 1.00 86.69 111 ASN A O 1
ATOM 911 N N . ALA A 1 112 ? 14.552 24.066 -9.784 1.00 82.75 112 ALA A N 1
ATOM 912 C CA . ALA A 1 112 ? 15.698 23.166 -9.930 1.00 82.75 112 ALA A CA 1
ATOM 913 C C . ALA A 1 112 ? 16.014 22.344 -8.657 1.00 82.75 112 ALA A C 1
ATOM 915 O O . ALA A 1 112 ? 17.162 21.989 -8.409 1.00 82.75 112 ALA A O 1
ATOM 916 N N . THR A 1 113 ? 15.000 22.024 -7.851 1.00 84.25 113 THR A N 1
ATOM 917 C CA . THR A 1 113 ? 15.104 21.124 -6.698 1.00 84.25 113 THR A CA 1
ATOM 918 C C . THR A 1 113 ? 14.136 19.969 -6.877 1.00 84.25 113 THR A C 1
ATOM 920 O O . THR A 1 113 ? 12.937 20.182 -7.076 1.00 84.25 113 THR A O 1
ATOM 923 N N . ILE A 1 114 ? 14.651 18.745 -6.787 1.00 85.12 114 ILE A N 1
ATOM 924 C CA . ILE A 1 114 ? 13.829 17.538 -6.725 1.00 85.12 114 ILE A CA 1
ATOM 925 C C . ILE A 1 114 ? 13.441 17.331 -5.266 1.00 85.12 114 ILE A C 1
ATOM 927 O O . ILE A 1 114 ? 14.307 17.218 -4.400 1.00 85.12 114 ILE A O 1
ATOM 931 N N . THR A 1 115 ? 12.144 17.278 -4.992 1.00 85.94 115 THR A N 1
ATOM 932 C CA . THR A 1 115 ? 11.618 16.846 -3.698 1.00 85.94 115 THR A CA 1
ATOM 933 C C . THR A 1 115 ? 11.177 15.397 -3.816 1.00 85.94 115 THR A C 1
ATOM 935 O O . THR A 1 115 ? 10.336 15.084 -4.656 1.00 85.94 115 THR A O 1
ATOM 938 N N . ILE A 1 116 ? 11.726 14.534 -2.963 1.00 84.75 116 ILE A N 1
ATOM 939 C CA . ILE A 1 116 ? 11.220 13.182 -2.723 1.00 84.75 116 ILE A CA 1
ATOM 940 C C . ILE A 1 116 ? 10.450 13.224 -1.409 1.00 84.75 116 ILE A C 1
ATOM 942 O O . ILE A 1 116 ? 10.982 13.662 -0.385 1.00 84.75 116 ILE A O 1
ATOM 946 N N . GLN A 1 117 ? 9.195 12.794 -1.450 1.00 84.38 117 GLN A N 1
ATOM 947 C CA . GLN A 1 117 ? 8.307 12.802 -0.297 1.00 84.38 117 GLN A CA 1
ATOM 948 C C . GLN A 1 117 ? 7.696 11.417 -0.128 1.00 84.38 117 GLN A C 1
ATOM 950 O O . GLN A 1 117 ? 7.117 10.881 -1.072 1.00 84.38 117 GLN A O 1
ATOM 955 N N . GLY A 1 118 ? 7.840 10.844 1.067 1.00 80.50 118 GLY A N 1
ATOM 956 C CA . GLY A 1 118 ? 7.145 9.613 1.440 1.00 80.50 118 GLY A CA 1
ATOM 957 C C . GLY A 1 118 ? 5.616 9.776 1.447 1.00 80.50 118 GLY A C 1
ATOM 958 O O . GLY A 1 118 ? 5.101 10.846 1.120 1.00 80.50 118 GLY A O 1
ATOM 959 N N . PRO A 1 119 ? 4.876 8.734 1.830 1.00 76.12 119 PRO A N 1
ATOM 960 C CA . PRO A 1 119 ? 3.435 8.849 1.986 1.00 76.12 119 PRO A CA 1
ATOM 961 C C . PRO A 1 119 ? 3.107 9.854 3.101 1.00 76.12 119 PRO A C 1
ATOM 963 O O . PRO A 1 119 ? 3.831 9.956 4.095 1.00 76.12 119 PRO A O 1
ATOM 966 N N . ASP A 1 120 ? 2.036 10.618 2.913 1.00 73.81 120 ASP A N 1
ATOM 967 C CA . ASP A 1 120 ? 1.456 11.457 3.960 1.00 73.81 120 ASP A CA 1
ATOM 968 C C . ASP A 1 120 ? 0.333 10.699 4.690 1.00 73.81 120 ASP A C 1
ATOM 970 O O . ASP A 1 120 ? 0.026 9.560 4.362 1.00 73.81 120 ASP A O 1
ATOM 974 N N . ALA A 1 121 ? -0.252 11.316 5.718 1.00 72.88 121 ALA A N 1
ATOM 975 C CA . ALA A 1 121 ? -1.353 10.732 6.488 1.00 72.88 121 ALA A CA 1
ATOM 976 C C . ALA A 1 121 ? -2.728 11.272 6.039 1.00 72.88 121 ALA A C 1
ATOM 978 O O . ALA A 1 121 ? -3.653 11.376 6.851 1.00 72.88 121 ALA A O 1
ATOM 979 N N . HIS A 1 122 ? -2.868 11.727 4.785 1.00 73.19 122 HIS A N 1
ATOM 980 C CA . HIS A 1 122 ? -4.107 12.349 4.319 1.00 73.19 122 HIS A CA 1
ATOM 981 C C . HIS A 1 122 ? -5.165 11.303 3.940 1.00 73.19 122 HIS A C 1
ATOM 983 O O . HIS A 1 122 ? -5.122 10.706 2.867 1.00 73.19 122 HIS A O 1
ATOM 989 N N . ALA A 1 123 ? -6.219 11.198 4.756 1.00 68.31 123 ALA A N 1
ATOM 990 C CA . ALA A 1 123 ? -7.340 10.261 4.583 1.00 68.31 123 ALA A CA 1
ATOM 991 C C . ALA A 1 123 ? -8.210 10.465 3.314 1.00 68.31 123 ALA A C 1
ATOM 993 O O . ALA A 1 123 ? -9.240 9.817 3.151 1.00 68.31 123 ALA A O 1
ATOM 994 N N . GLN A 1 124 ? -7.847 11.387 2.414 1.00 73.69 124 GLN A N 1
ATOM 995 C CA . GLN A 1 124 ? -8.560 11.582 1.145 1.00 73.69 124 GLN A CA 1
ATOM 996 C C . GLN A 1 124 ? -8.290 10.448 0.149 1.00 73.69 124 GLN A C 1
ATOM 998 O O . GLN A 1 124 ? -9.161 10.152 -0.672 1.00 73.69 124 GLN A O 1
ATOM 1003 N N . ALA A 1 125 ? -7.100 9.841 0.199 1.00 82.38 125 ALA A N 1
ATOM 1004 C CA . ALA A 1 125 ? -6.767 8.668 -0.602 1.00 82.38 125 ALA A CA 1
ATOM 1005 C C . ALA A 1 125 ? -7.429 7.406 -0.038 1.00 82.38 125 ALA A C 1
ATOM 1007 O O . ALA A 1 125 ? -7.636 7.314 1.164 1.00 82.38 125 ALA A O 1
ATOM 1008 N N . ASN A 1 126 ? -7.739 6.432 -0.892 1.00 84.88 126 ASN A N 1
ATOM 1009 C CA . ASN A 1 126 ? -8.444 5.206 -0.519 1.00 84.88 126 ASN A CA 1
ATOM 1010 C C . ASN A 1 126 ? -7.719 4.414 0.577 1.00 84.88 126 ASN A C 1
ATOM 1012 O O . ASN A 1 126 ? -8.279 4.213 1.651 1.00 84.88 126 ASN A O 1
ATOM 1016 N N . HIS A 1 127 ? -6.458 4.034 0.343 1.00 82.69 127 HIS A N 1
ATOM 1017 C CA . HIS A 1 127 ? -5.655 3.313 1.339 1.00 82.69 127 HIS A CA 1
ATOM 1018 C C . HIS A 1 127 ? -5.491 4.068 2.667 1.00 82.69 127 HIS A C 1
ATOM 1020 O O . HIS A 1 127 ? -5.537 3.438 3.717 1.00 82.69 127 HIS A O 1
ATOM 1026 N N . GLU A 1 128 ? -5.337 5.399 2.649 1.00 80.38 128 GLU A N 1
ATOM 1027 C CA . GLU A 1 128 ? -5.253 6.189 3.888 1.00 80.38 128 GLU A CA 1
ATOM 1028 C C . GLU A 1 128 ? -6.620 6.372 4.553 1.00 80.38 128 GLU A C 1
ATOM 1030 O O . GLU A 1 128 ? -6.714 6.464 5.771 1.00 80.38 128 GLU A O 1
ATOM 1035 N N . GLY A 1 129 ? -7.705 6.403 3.780 1.00 79.38 129 GLY A N 1
ATOM 1036 C CA . GLY A 1 129 ? -9.059 6.330 4.309 1.00 79.38 129 GLY A CA 1
ATOM 1037 C C . GLY A 1 129 ? -9.253 5.024 5.074 1.00 79.38 129 GLY A C 1
ATOM 1038 O O . GLY A 1 129 ? -9.635 5.051 6.241 1.00 79.38 129 GLY A O 1
ATOM 1039 N N . ALA A 1 130 ? -8.883 3.894 4.465 1.00 84.69 130 ALA A N 1
ATOM 1040 C CA . ALA A 1 130 ? -8.966 2.559 5.057 1.00 84.69 130 ALA A CA 1
ATOM 1041 C C . ALA A 1 130 ? -8.231 2.420 6.409 1.00 84.69 130 ALA A C 1
ATOM 1043 O O . ALA A 1 130 ? -8.593 1.575 7.231 1.00 84.69 130 ALA A O 1
ATOM 1044 N N . CYS A 1 131 ? -7.264 3.295 6.709 1.00 81.31 131 CYS A N 1
ATOM 1045 C CA . CYS A 1 131 ? -6.646 3.422 8.035 1.00 81.31 131 CYS A CA 1
ATOM 1046 C C . CYS A 1 131 ? -7.658 3.658 9.163 1.00 81.31 131 CYS A C 1
ATOM 1048 O O . CYS A 1 131 ? -7.421 3.218 10.287 1.00 81.31 131 CYS A O 1
ATOM 1050 N N . ASN A 1 132 ? -8.812 4.262 8.878 1.00 83.00 132 ASN A N 1
ATOM 1051 C CA . ASN A 1 132 ? -9.867 4.476 9.868 1.00 83.00 132 ASN A CA 1
ATOM 1052 C C . ASN A 1 132 ? -10.527 3.171 10.357 1.00 83.00 132 ASN A C 1
ATOM 1054 O O . ASN A 1 132 ? -11.163 3.182 11.405 1.00 83.00 132 ASN A O 1
ATOM 1058 N N . CYS A 1 133 ? -10.346 2.046 9.657 1.00 87.88 133 CYS A N 1
ATOM 1059 C CA . CYS A 1 133 ? -10.871 0.733 10.055 1.00 87.88 133 CYS A CA 1
ATOM 1060 C C . CYS A 1 133 ? -9.952 -0.038 11.026 1.00 87.88 133 CYS A C 1
ATOM 1062 O O . CYS A 1 133 ? -10.238 -1.192 11.341 1.00 87.88 133 CYS A O 1
ATOM 1064 N N . GLN A 1 134 ? -8.835 0.562 11.475 1.00 93.00 134 GLN A N 1
ATOM 1065 C CA . GLN A 1 134 ? -7.788 -0.126 12.253 1.00 93.00 134 GLN A CA 1
ATOM 1066 C C . GLN A 1 134 ? -7.360 -1.445 11.585 1.00 93.00 134 GLN A C 1
ATOM 1068 O O . GLN A 1 134 ? -7.359 -2.492 12.217 1.00 93.00 134 GLN A O 1
ATOM 1073 N N . ALA A 1 135 ? -7.022 -1.383 10.296 1.00 93.62 135 ALA A N 1
ATOM 1074 C CA . ALA A 1 135 ? -6.593 -2.520 9.485 1.00 93.62 135 ALA A CA 1
ATOM 1075 C C . ALA A 1 135 ? -5.116 -2.398 9.077 1.00 93.62 135 ALA A C 1
ATOM 1077 O O . ALA A 1 135 ? -4.532 -1.304 9.103 1.00 93.62 135 ALA A O 1
ATOM 1078 N N . LEU A 1 136 ? -4.519 -3.512 8.649 1.00 95.25 136 LEU A N 1
ATOM 1079 C CA . LEU A 1 136 ? -3.274 -3.479 7.890 1.00 95.25 136 LEU A CA 1
ATOM 1080 C C . LEU A 1 136 ? -3.612 -2.976 6.479 1.00 95.25 136 LEU A C 1
ATOM 1082 O O . LEU A 1 136 ? -4.313 -3.652 5.732 1.00 95.25 136 LEU A O 1
ATOM 1086 N N . ASN A 1 137 ? -3.119 -1.798 6.111 1.00 93.25 137 ASN A N 1
ATOM 1087 C CA . ASN A 1 137 ? -3.386 -1.150 4.832 1.00 93.25 137 ASN A CA 1
ATOM 1088 C C . ASN A 1 137 ? -2.116 -1.049 3.992 1.00 93.25 137 ASN A C 1
ATOM 1090 O O . ASN A 1 137 ? -1.054 -0.643 4.477 1.00 93.25 137 ASN A O 1
ATOM 1094 N N . PHE A 1 138 ? -2.249 -1.366 2.709 1.00 94.75 138 PHE A N 1
ATOM 1095 C CA . PHE A 1 138 ? -1.160 -1.301 1.747 1.00 94.75 138 PHE A CA 1
ATOM 1096 C C . PHE A 1 138 ? -1.568 -0.467 0.539 1.00 94.75 138 PHE A C 1
ATOM 1098 O O . PHE A 1 138 ? -2.591 -0.738 -0.084 1.00 94.75 138 PHE A O 1
ATOM 1105 N N . LEU A 1 139 ? -0.737 0.510 0.174 1.00 94.50 139 LEU A N 1
ATOM 1106 C CA . LEU A 1 139 ? -0.731 1.054 -1.185 1.00 94.50 139 LEU A CA 1
ATOM 1107 C C . LEU A 1 139 ? 0.331 0.304 -1.974 1.00 94.50 139 LEU A C 1
ATOM 1109 O O . LEU A 1 139 ? 1.489 0.284 -1.559 1.00 94.50 139 LEU A O 1
ATOM 1113 N N . VAL A 1 140 ? -0.035 -0.251 -3.120 1.00 96.19 140 VAL A N 1
ATOM 1114 C CA . VAL A 1 140 ? 0.882 -0.993 -3.985 1.00 96.19 140 VAL A CA 1
ATOM 1115 C C . VAL A 1 140 ? 0.878 -0.332 -5.352 1.00 96.19 140 VAL A C 1
ATOM 1117 O O . VAL A 1 140 ? -0.145 -0.305 -6.022 1.00 96.19 140 VAL A O 1
ATOM 1120 N N . GLU A 1 141 ? 2.013 0.208 -5.791 1.00 94.62 141 GLU A N 1
ATOM 1121 C CA . GLU A 1 141 ? 2.116 0.865 -7.094 1.00 94.62 141 GLU A CA 1
ATOM 1122 C C . GLU A 1 141 ? 3.158 0.210 -8.003 1.00 94.62 141 GLU A C 1
ATOM 1124 O O . GLU A 1 141 ? 4.368 0.372 -7.809 1.00 94.62 141 GLU A O 1
ATOM 1129 N N . ALA A 1 142 ? 2.712 -0.463 -9.064 1.00 95.19 142 ALA A N 1
ATOM 1130 C CA . ALA A 1 142 ? 3.611 -0.928 -10.116 1.00 95.19 142 ALA A CA 1
ATOM 1131 C C . ALA A 1 142 ? 3.937 0.189 -11.127 1.00 95.19 142 ALA A C 1
ATOM 1133 O O . ALA A 1 142 ? 3.143 1.089 -11.401 1.00 95.19 142 ALA A O 1
ATOM 1134 N N . CYS A 1 143 ? 5.117 0.130 -11.745 1.00 92.12 143 CYS A N 1
ATOM 1135 C CA . CYS A 1 143 ? 5.485 1.058 -12.820 1.00 92.12 143 CYS A CA 1
ATOM 1136 C C . CYS A 1 143 ? 4.740 0.707 -14.121 1.00 92.12 143 CYS A C 1
ATOM 1138 O O . CYS A 1 143 ? 5.136 -0.245 -14.811 1.00 92.12 143 CYS A O 1
ATOM 1140 N N . GLY A 1 144 ? 3.687 1.461 -14.471 1.00 88.62 144 GLY A N 1
ATOM 1141 C CA . GLY A 1 144 ? 2.791 1.066 -15.569 1.00 88.62 144 GLY A CA 1
ATOM 1142 C C . GLY A 1 144 ? 1.946 2.135 -16.245 1.00 88.62 144 GLY A C 1
ATOM 1143 O O . GLY A 1 144 ? 1.702 2.057 -17.455 1.00 88.62 144 GLY A O 1
ATOM 1144 N N . ASN A 1 145 ? 1.558 3.183 -15.525 1.00 85.19 145 ASN A N 1
ATOM 1145 C CA . ASN A 1 145 ? 0.668 4.187 -16.080 1.00 85.19 145 ASN A CA 1
ATOM 1146 C C . ASN A 1 145 ? 1.370 4.939 -17.226 1.00 85.19 145 ASN A C 1
ATOM 1148 O O . ASN A 1 145 ? 2.538 5.330 -17.126 1.00 85.19 145 ASN A O 1
ATOM 1152 N N . ARG A 1 146 ? 0.641 5.137 -18.331 1.00 84.19 146 ARG A N 1
ATOM 1153 C CA . ARG A 1 146 ? 1.125 5.692 -19.610 1.00 84.19 146 ARG A CA 1
ATOM 1154 C C . ARG A 1 146 ? 2.173 4.842 -20.347 1.00 84.19 146 ARG A C 1
ATOM 1156 O O . ARG A 1 146 ? 2.846 5.373 -21.228 1.00 84.19 146 ARG A O 1
ATOM 1163 N N . LEU A 1 147 ? 2.282 3.543 -20.045 1.00 84.56 147 LEU A N 1
ATOM 1164 C CA . LEU A 1 147 ? 3.148 2.595 -20.769 1.00 84.56 147 LEU A CA 1
ATOM 1165 C C . LEU A 1 147 ? 2.393 1.632 -21.703 1.00 84.56 147 LEU A C 1
ATOM 1167 O O . LEU A 1 147 ? 3.005 0.728 -22.266 1.00 84.56 147 LEU A O 1
ATOM 1171 N N . THR A 1 148 ? 1.075 1.803 -21.865 1.00 83.31 148 THR A N 1
ATOM 1172 C CA . THR A 1 148 ? 0.204 0.912 -22.658 1.00 83.31 148 THR A CA 1
ATOM 1173 C C . THR A 1 148 ? 0.443 -0.572 -22.313 1.00 83.31 148 THR A C 1
ATOM 1175 O O . THR A 1 148 ? 0.387 -0.944 -21.137 1.00 83.31 148 THR A O 1
ATOM 1178 N N . GLY A 1 149 ? 0.724 -1.430 -23.297 1.00 82.56 149 GLY A N 1
ATOM 1179 C CA . GLY A 1 149 ? 0.999 -2.858 -23.100 1.00 82.56 149 GLY A CA 1
ATOM 1180 C C . GLY A 1 149 ? 2.442 -3.186 -22.698 1.00 82.56 149 GLY A C 1
ATOM 1181 O O . GLY A 1 149 ? 2.767 -4.354 -22.491 1.00 82.56 149 GLY A O 1
ATOM 1182 N N . GLN A 1 150 ? 3.333 -2.195 -22.590 1.00 88.50 150 GLN A N 1
ATOM 1183 C CA . GLN A 1 150 ? 4.749 -2.462 -22.337 1.00 88.50 150 GLN A CA 1
ATOM 1184 C C . GLN A 1 150 ? 4.972 -3.055 -20.949 1.00 88.50 150 GLN A C 1
ATOM 1186 O O . GLN A 1 150 ? 4.444 -2.570 -19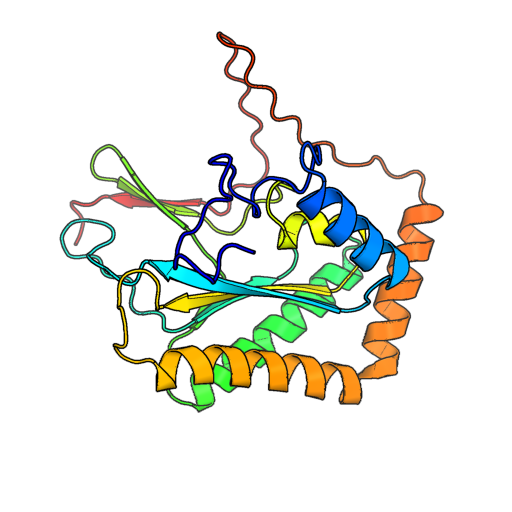.946 1.00 88.50 150 GLN A O 1
ATOM 1191 N N . HIS A 1 151 ? 5.811 -4.088 -20.892 1.00 91.38 151 HIS A N 1
ATOM 1192 C CA . HIS A 1 151 ? 6.182 -4.773 -19.656 1.00 91.38 151 HIS A CA 1
ATOM 1193 C C . HIS A 1 151 ? 4.999 -5.339 -18.856 1.00 91.38 151 HIS A C 1
ATOM 1195 O O . HIS A 1 151 ? 5.157 -5.566 -17.661 1.00 91.38 151 HIS A O 1
ATOM 1201 N N . PHE A 1 152 ? 3.842 -5.587 -19.485 1.00 92.25 152 PHE A N 1
ATOM 1202 C CA . PHE A 1 152 ? 2.619 -6.041 -18.810 1.00 92.25 152 PHE A CA 1
ATOM 1203 C C . PHE A 1 152 ? 2.863 -7.210 -17.843 1.00 92.25 152 PHE A C 1
ATOM 1205 O O . PHE A 1 152 ? 2.462 -7.135 -16.686 1.00 92.25 152 PHE A O 1
ATOM 1212 N N . GLN A 1 153 ? 3.623 -8.226 -18.272 1.00 94.81 153 GLN A N 1
ATOM 1213 C CA . GLN A 1 153 ? 4.004 -9.365 -17.428 1.00 94.81 153 GLN A CA 1
ATOM 1214 C C . GLN A 1 153 ? 4.704 -8.938 -16.135 1.00 94.81 153 GLN A C 1
ATOM 1216 O O . GLN A 1 153 ? 4.326 -9.398 -15.067 1.00 94.81 153 GLN A O 1
ATOM 1221 N N . ARG A 1 154 ? 5.677 -8.019 -16.206 1.00 95.12 154 ARG A N 1
ATOM 1222 C CA . ARG A 1 154 ? 6.370 -7.496 -15.020 1.00 95.12 154 ARG A CA 1
ATOM 1223 C C . ARG A 1 154 ? 5.401 -6.772 -14.089 1.00 95.12 154 ARG A C 1
ATOM 1225 O O . ARG A 1 154 ? 5.501 -6.934 -12.884 1.00 95.12 154 ARG A O 1
ATOM 1232 N N . ARG A 1 155 ? 4.486 -5.965 -14.636 1.00 94.25 155 ARG A N 1
ATOM 1233 C CA . ARG A 1 155 ? 3.537 -5.175 -13.831 1.00 94.25 155 ARG A CA 1
ATOM 1234 C C . ARG A 1 155 ? 2.575 -6.080 -13.070 1.00 94.25 155 ARG A C 1
ATOM 1236 O O . ARG A 1 155 ? 2.443 -5.942 -11.861 1.00 94.25 155 ARG A O 1
ATOM 1243 N N . VAL A 1 156 ? 1.988 -7.052 -13.768 1.00 95.25 156 VAL A N 1
ATOM 1244 C CA . VAL A 1 156 ? 1.107 -8.060 -13.165 1.00 95.25 156 VAL A CA 1
ATOM 1245 C C . VAL A 1 156 ? 1.872 -8.927 -12.166 1.00 95.25 156 VAL A C 1
ATOM 1247 O O . VAL A 1 156 ? 1.377 -9.159 -11.070 1.00 95.25 156 VAL A O 1
ATOM 1250 N N . ALA A 1 157 ? 3.092 -9.356 -12.504 1.00 96.19 157 ALA A N 1
ATOM 1251 C CA . ALA A 1 157 ? 3.927 -10.139 -11.599 1.00 96.19 157 ALA A CA 1
ATOM 1252 C C . ALA A 1 157 ? 4.246 -9.377 -10.306 1.00 96.19 157 ALA A C 1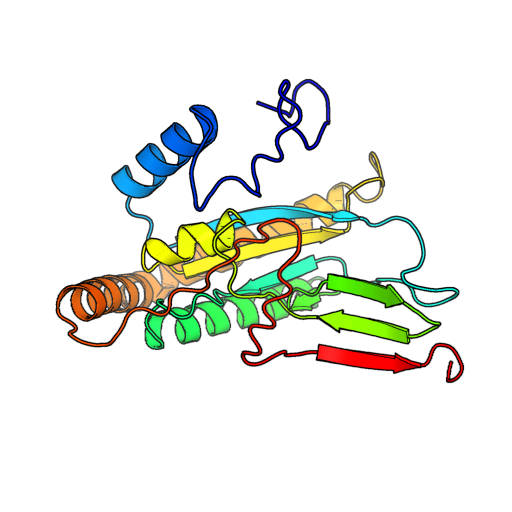
ATOM 1254 O O . ALA A 1 157 ? 4.178 -9.981 -9.243 1.00 96.19 157 ALA A O 1
ATOM 1255 N N . SER A 1 158 ? 4.534 -8.069 -10.372 1.00 96.50 158 SER A N 1
ATOM 1256 C CA . SER A 1 158 ? 4.755 -7.253 -9.172 1.00 96.50 158 SER A CA 1
ATOM 1257 C C . SER A 1 158 ? 3.554 -7.298 -8.222 1.00 96.50 158 SER A C 1
ATOM 1259 O O . SER A 1 158 ? 3.741 -7.595 -7.048 1.00 96.50 158 SER A O 1
ATOM 1261 N N . HIS A 1 159 ? 2.334 -7.066 -8.725 1.00 97.38 159 HIS A N 1
ATOM 1262 C CA . HIS A 1 159 ? 1.119 -7.141 -7.901 1.00 97.38 159 HIS A CA 1
ATOM 1263 C C . HIS A 1 159 ? 0.877 -8.554 -7.366 1.00 97.38 159 HIS A C 1
ATOM 1265 O O . HIS A 1 159 ? 0.614 -8.724 -6.180 1.00 97.38 159 HIS A O 1
ATOM 1271 N N . LEU A 1 160 ? 1.022 -9.576 -8.216 1.00 97.81 160 LEU A N 1
ATOM 1272 C CA . LEU A 1 160 ? 0.802 -10.964 -7.818 1.00 97.81 160 LEU A CA 1
ATOM 1273 C C . LEU A 1 160 ? 1.761 -11.392 -6.702 1.00 97.81 160 LEU A C 1
ATOM 1275 O O . LEU A 1 160 ? 1.312 -11.957 -5.715 1.00 97.81 160 LEU A O 1
ATOM 1279 N N . ILE A 1 161 ? 3.056 -11.082 -6.824 1.00 97.94 161 ILE A N 1
ATOM 1280 C CA . ILE A 1 161 ? 4.044 -11.381 -5.779 1.00 97.94 161 ILE A CA 1
ATOM 1281 C C . ILE A 1 161 ? 3.648 -10.690 -4.471 1.00 97.94 161 ILE A C 1
ATOM 1283 O O . ILE A 1 161 ? 3.652 -11.330 -3.425 1.00 97.94 161 ILE A O 1
ATOM 1287 N N . THR A 1 162 ? 3.280 -9.406 -4.517 1.00 97.94 162 THR A N 1
ATOM 1288 C CA . THR A 1 162 ? 2.861 -8.667 -3.321 1.00 97.94 162 THR A CA 1
ATOM 1289 C C . THR A 1 162 ? 1.642 -9.297 -2.653 1.00 97.94 162 THR A C 1
ATOM 1291 O O . THR A 1 162 ? 1.682 -9.548 -1.450 1.00 97.94 162 THR A O 1
ATOM 1294 N N . LEU A 1 163 ? 0.589 -9.593 -3.417 1.00 98.19 163 LEU A N 1
ATOM 1295 C CA . LEU A 1 163 ? -0.632 -10.195 -2.886 1.00 98.19 163 LEU A CA 1
ATOM 1296 C C . LEU A 1 163 ? -0.380 -11.594 -2.319 1.00 98.19 163 LEU A C 1
ATOM 1298 O O . LEU A 1 163 ? -0.854 -11.882 -1.226 1.00 98.19 163 LEU A O 1
ATOM 1302 N N . THR A 1 164 ? 0.398 -12.434 -3.009 1.00 98.38 164 THR A N 1
ATOM 1303 C CA . THR A 1 164 ? 0.773 -13.767 -2.514 1.00 98.38 164 THR A CA 1
ATOM 1304 C C . THR A 1 164 ? 1.490 -13.669 -1.175 1.00 98.38 164 THR A C 1
ATOM 1306 O O . THR A 1 164 ? 1.082 -14.323 -0.228 1.00 98.38 164 THR A O 1
ATOM 1309 N N . ILE A 1 165 ? 2.487 -12.791 -1.048 1.00 98.19 165 ILE A N 1
ATOM 1310 C CA . ILE A 1 165 ? 3.232 -12.645 0.209 1.00 98.19 165 ILE A CA 1
ATOM 1311 C C . ILE A 1 165 ? 2.347 -12.126 1.340 1.00 98.19 165 ILE A C 1
ATOM 1313 O O . ILE A 1 165 ? 2.444 -12.619 2.460 1.00 98.19 165 ILE A O 1
ATOM 1317 N N . ILE A 1 166 ? 1.475 -11.150 1.069 1.00 98.06 166 ILE A N 1
ATOM 1318 C CA . ILE A 1 166 ? 0.551 -10.633 2.085 1.00 98.06 166 ILE A CA 1
ATOM 1319 C C . ILE A 1 166 ? -0.417 -11.731 2.539 1.00 98.06 166 ILE A C 1
ATOM 1321 O O . ILE A 1 166 ? -0.621 -11.890 3.739 1.00 98.06 166 ILE A O 1
ATOM 1325 N N . ILE A 1 167 ? -0.999 -12.487 1.605 1.00 98.00 167 ILE A N 1
ATOM 1326 C CA . ILE A 1 167 ? -1.965 -13.545 1.917 1.00 98.00 167 ILE A CA 1
ATOM 1327 C C . ILE A 1 167 ? -1.285 -14.698 2.655 1.00 98.00 167 ILE A C 1
ATOM 1329 O O . ILE A 1 167 ? -1.745 -15.060 3.734 1.00 98.00 167 ILE A O 1
ATOM 1333 N N . ASP A 1 168 ? -0.183 -15.231 2.127 1.00 98.25 168 ASP A N 1
ATOM 1334 C CA . ASP A 1 168 ? 0.530 -16.363 2.727 1.00 98.25 168 ASP A CA 1
ATOM 1335 C C . ASP A 1 168 ? 0.995 -16.006 4.143 1.00 98.25 168 ASP A C 1
ATOM 1337 O O . ASP A 1 168 ? 0.710 -16.730 5.093 1.00 98.25 168 ASP A O 1
ATOM 1341 N N . LYS A 1 169 ? 1.584 -14.815 4.327 1.00 97.69 169 LYS A N 1
ATOM 1342 C CA . LYS A 1 169 ? 1.994 -14.338 5.653 1.00 97.69 169 LYS A CA 1
ATOM 1343 C C . LYS A 1 169 ? 0.805 -14.147 6.595 1.00 97.69 169 LYS A C 1
ATOM 1345 O O . LYS A 1 169 ? 0.922 -14.413 7.789 1.00 97.69 169 LYS A O 1
ATOM 1350 N N . ALA A 1 170 ? -0.337 -13.675 6.097 1.00 97.88 170 ALA A N 1
ATOM 1351 C CA . ALA A 1 170 ? -1.536 -13.535 6.916 1.00 97.88 170 ALA A CA 1
ATOM 1352 C C . ALA A 1 170 ? -2.095 -14.890 7.363 1.00 97.88 170 ALA A C 1
ATOM 1354 O O . ALA A 1 170 ? -2.565 -14.995 8.493 1.00 97.88 170 ALA A O 1
ATOM 1355 N N . VAL A 1 171 ? -2.021 -15.916 6.511 1.00 98.06 171 VAL A N 1
ATOM 1356 C CA . VAL A 1 171 ? -2.413 -17.288 6.858 1.00 98.06 171 VAL A CA 1
ATOM 1357 C C . VAL A 1 171 ? -1.434 -17.883 7.871 1.00 98.06 171 VAL A C 1
ATOM 1359 O O . VAL A 1 171 ? -1.863 -18.344 8.928 1.00 98.06 171 VAL A O 1
ATOM 1362 N N . ASP A 1 172 ? -0.130 -17.805 7.600 1.00 98.25 172 ASP A N 1
ATOM 1363 C CA . ASP A 1 172 ? 0.921 -18.369 8.457 1.00 98.25 172 ASP A CA 1
ATOM 1364 C C . ASP A 1 172 ? 0.976 -17.705 9.842 1.00 98.25 172 ASP A C 1
ATOM 1366 O O . ASP A 1 172 ? 1.350 -18.332 10.835 1.00 98.25 172 ASP A O 1
ATOM 1370 N N . HIS A 1 173 ? 0.575 -16.434 9.926 1.00 96.88 173 HIS A N 1
ATOM 1371 C CA . HIS A 1 173 ? 0.559 -15.646 11.157 1.00 96.88 173 HIS A CA 1
ATOM 1372 C C . HIS A 1 173 ? -0.848 -15.181 11.550 1.00 96.88 173 HIS A C 1
ATOM 1374 O O . HIS A 1 173 ? -0.997 -14.095 12.122 1.00 96.88 173 HIS A O 1
ATOM 1380 N N . PHE A 1 174 ? -1.869 -16.002 11.276 1.00 98.19 174 PHE A N 1
ATOM 1381 C CA . PHE A 1 174 ? -3.278 -15.677 11.517 1.00 98.19 174 PHE A CA 1
ATOM 1382 C C . PHE A 1 174 ? -3.527 -15.072 12.905 1.00 98.19 174 PHE A C 1
ATOM 1384 O O . PHE A 1 174 ? -4.049 -13.961 13.005 1.00 98.19 174 PHE A O 1
ATOM 1391 N N . ASP A 1 175 ? -3.081 -15.744 13.971 1.00 98.25 175 ASP A N 1
ATOM 1392 C CA . ASP A 1 175 ? -3.311 -15.291 15.349 1.00 98.25 175 ASP A CA 1
ATOM 1393 C C . ASP A 1 175 ? -2.696 -13.916 15.617 1.00 98.25 175 ASP A C 1
ATOM 1395 O O . ASP A 1 175 ? -3.293 -13.085 16.306 1.00 98.25 175 ASP A O 1
ATOM 1399 N N . SER A 1 176 ? -1.517 -13.648 15.045 1.00 97.25 176 SER A N 1
ATOM 1400 C CA . SER A 1 176 ? -0.838 -12.362 15.190 1.00 97.25 176 SER A CA 1
ATOM 1401 C C . SER A 1 176 ? -1.602 -11.252 14.479 1.00 97.25 176 SER A C 1
ATOM 1403 O O . SER A 1 176 ? -1.746 -10.170 15.045 1.00 97.25 176 SER A O 1
ATOM 1405 N N . VAL A 1 177 ? -2.079 -11.493 13.254 1.00 97.94 177 VAL A N 1
ATOM 1406 C CA . VAL A 1 177 ? -2.865 -10.517 12.482 1.00 97.94 177 VAL A CA 1
ATOM 1407 C C . VAL A 1 177 ? -4.193 -10.244 13.173 1.00 97.94 177 VAL A C 1
ATOM 1409 O O . VAL A 1 177 ? -4.508 -9.087 13.459 1.00 97.94 177 VAL A O 1
ATOM 1412 N N . TYR A 1 178 ? -4.938 -11.302 13.490 1.00 98.38 178 TYR A N 1
ATOM 1413 C CA . TYR A 1 178 ? -6.249 -11.206 14.114 1.00 98.38 178 TYR A CA 1
ATOM 1414 C C . TYR A 1 178 ? -6.158 -10.495 15.466 1.00 98.38 178 TYR A C 1
ATOM 1416 O O . TYR A 1 178 ? -6.780 -9.454 15.666 1.00 98.38 178 TYR A O 1
ATOM 1424 N N . THR A 1 179 ? -5.303 -10.981 16.369 1.00 98.38 179 THR A N 1
ATOM 1425 C CA . THR A 1 179 ? -5.187 -10.424 17.724 1.00 98.38 179 THR A CA 1
ATOM 1426 C C . THR A 1 179 ? -4.681 -8.986 17.704 1.00 98.38 179 THR A C 1
ATOM 1428 O O . THR A 1 179 ? -5.210 -8.153 18.435 1.00 98.38 179 THR A O 1
ATOM 1431 N N . THR A 1 180 ? -3.692 -8.657 16.864 1.00 98.12 180 THR A N 1
ATOM 1432 C CA . THR A 1 180 ? -3.147 -7.288 16.784 1.00 98.12 180 THR A CA 1
ATOM 1433 C C . THR A 1 180 ? -4.196 -6.289 16.306 1.00 98.12 180 THR A C 1
ATOM 1435 O O . THR A 1 180 ? -4.294 -5.188 16.851 1.00 98.12 180 THR A O 1
ATOM 1438 N N . THR A 1 181 ? -4.988 -6.680 15.310 1.00 97.06 181 THR A N 1
ATOM 1439 C CA . THR A 1 181 ? -6.041 -5.842 14.729 1.00 97.06 181 THR A CA 1
ATOM 1440 C C . THR A 1 181 ? -7.208 -5.686 15.705 1.00 97.06 181 THR A C 1
ATOM 1442 O O . THR A 1 181 ? -7.582 -4.563 16.029 1.00 97.06 181 THR A O 1
ATOM 1445 N N . GLU A 1 182 ? -7.729 -6.784 16.262 1.00 98.00 182 GLU A N 1
ATOM 1446 C CA . GLU A 1 182 ? -8.854 -6.754 17.208 1.00 98.00 182 GLU A CA 1
ATOM 1447 C C . GLU A 1 182 ? -8.500 -6.040 18.517 1.00 98.00 182 GLU A C 1
ATOM 1449 O O . GLU A 1 182 ? -9.273 -5.220 19.016 1.00 98.00 182 GLU A O 1
ATOM 1454 N N . ALA A 1 183 ? -7.307 -6.289 19.064 1.00 97.81 183 ALA A N 1
ATOM 1455 C CA . ALA A 1 183 ? -6.824 -5.550 20.226 1.00 97.81 183 ALA A CA 1
ATOM 1456 C C . ALA A 1 183 ? -6.623 -4.068 19.894 1.00 97.81 183 ALA A C 1
ATOM 1458 O O . ALA A 1 183 ? -6.911 -3.213 20.726 1.00 97.81 183 ALA A O 1
ATOM 1459 N N . GLY A 1 184 ? -6.162 -3.749 18.681 1.00 95.56 184 GLY A N 1
ATOM 1460 C CA . GLY A 1 184 ? -6.026 -2.373 18.225 1.00 95.56 184 GLY A CA 1
ATOM 1461 C C . GLY A 1 184 ? -7.371 -1.652 18.096 1.00 95.56 184 GLY A C 1
ATOM 1462 O O . GLY A 1 184 ? -7.487 -0.514 18.544 1.00 95.56 184 GLY A O 1
ATOM 1463 N N . ARG A 1 185 ? -8.400 -2.325 17.571 1.00 95.56 185 ARG A N 1
ATOM 1464 C CA . ARG A 1 185 ? -9.780 -1.817 17.503 1.00 95.56 185 ARG A CA 1
ATOM 1465 C C . ARG A 1 185 ? -10.343 -1.533 18.888 1.00 95.56 185 ARG A C 1
ATOM 1467 O O . ARG A 1 185 ? -10.752 -0.405 19.137 1.00 95.56 185 ARG A O 1
ATOM 1474 N N . ARG A 1 186 ? -10.272 -2.504 19.805 1.00 96.81 186 ARG A N 1
ATOM 1475 C CA . ARG A 1 186 ? -10.716 -2.327 21.201 1.00 96.81 186 ARG A CA 1
ATOM 1476 C C . ARG A 1 186 ? -9.960 -1.202 21.899 1.00 96.81 186 ARG A C 1
ATOM 1478 O O . ARG A 1 186 ? -10.556 -0.306 22.476 1.00 96.81 186 ARG A O 1
ATOM 1485 N N . ALA A 1 187 ? -8.634 -1.196 21.780 1.00 94.56 187 ALA A N 1
ATOM 1486 C CA . ALA A 1 187 ? -7.815 -0.144 22.366 1.00 94.56 187 ALA A CA 1
ATOM 1487 C C . ALA A 1 187 ? -8.124 1.234 21.771 1.00 94.56 187 ALA A C 1
ATOM 1489 O O . ALA A 1 187 ? -7.935 2.227 22.455 1.00 94.56 187 ALA A O 1
ATOM 1490 N N . PHE A 1 188 ? -8.559 1.323 20.513 1.00 93.06 188 PHE A N 1
ATOM 1491 C CA . PHE A 1 188 ? -8.991 2.586 19.923 1.00 93.06 188 PHE A CA 1
ATOM 1492 C C . PHE A 1 188 ? -10.359 3.029 20.460 1.00 93.06 188 PHE A C 1
ATOM 1494 O O . PHE A 1 188 ? -10.516 4.203 20.777 1.00 93.06 188 PHE A O 1
ATOM 1501 N N . THR A 1 189 ? -11.328 2.116 20.596 1.00 93.06 189 THR A N 1
ATOM 1502 C CA . THR A 1 189 ? -12.677 2.439 21.097 1.00 93.06 189 THR A CA 1
ATOM 1503 C C . THR A 1 189 ? -12.708 2.775 22.582 1.00 93.06 189 THR A C 1
ATOM 1505 O O . THR A 1 189 ? -13.499 3.617 22.993 1.00 93.06 189 THR A O 1
ATOM 1508 N N . ASP A 1 190 ? -11.847 2.136 23.372 1.00 95.12 190 ASP A N 1
ATOM 1509 C CA . ASP A 1 190 ? -11.810 2.283 24.831 1.00 95.12 190 ASP A CA 1
ATOM 1510 C C . ASP A 1 190 ? -10.903 3.445 25.278 1.00 95.12 190 ASP A C 1
ATOM 1512 O O . ASP A 1 190 ? -10.788 3.735 26.468 1.00 95.12 190 ASP A O 1
ATOM 1516 N N . SER A 1 191 ? -10.208 4.085 24.334 1.00 91.62 191 SER A N 1
ATOM 1517 C CA . SER A 1 191 ? -9.217 5.120 24.615 1.00 91.62 191 SER A CA 1
ATOM 1518 C C . SER A 1 191 ? -9.839 6.503 24.794 1.00 91.62 191 SER A C 1
ATOM 1520 O O . SER A 1 191 ? -10.743 6.905 24.065 1.00 91.62 191 SER A O 1
ATOM 1522 N N . GLU A 1 192 ? -9.263 7.274 25.717 1.00 91.88 192 GLU A N 1
ATOM 1523 C CA . GLU A 1 192 ? -9.502 8.715 25.877 1.00 91.88 192 GLU A CA 1
ATOM 1524 C C . GLU A 1 192 ? -8.410 9.568 25.196 1.00 91.88 192 GLU A C 1
ATOM 1526 O O . GLU A 1 192 ? -8.404 10.796 25.305 1.00 91.88 192 GLU A O 1
ATOM 1531 N N . GLU A 1 193 ? -7.452 8.935 24.503 1.00 88.12 193 GLU A N 1
ATOM 1532 C CA . GLU A 1 193 ? -6.429 9.634 23.722 1.00 88.12 193 GLU A CA 1
ATOM 1533 C C . GLU A 1 193 ? -7.087 10.524 22.655 1.00 88.12 193 GLU A C 1
ATOM 1535 O O . GLU A 1 193 ? -8.047 10.144 21.982 1.00 88.12 193 GLU A O 1
ATOM 1540 N N . GLY A 1 194 ? -6.533 11.722 22.461 1.00 84.75 194 GLY A N 1
ATOM 1541 C CA . GLY A 1 194 ? -7.025 12.639 21.440 1.00 84.75 194 GLY A CA 1
ATOM 1542 C C . GLY A 1 194 ? -6.878 12.062 20.030 1.00 84.75 194 GLY A C 1
ATOM 1543 O O . GLY A 1 194 ? -5.821 11.559 19.651 1.00 84.75 194 GLY A O 1
ATOM 1544 N N . VAL A 1 195 ? -7.925 12.206 19.218 1.00 83.56 195 VAL A N 1
ATOM 1545 C CA . VAL A 1 195 ? -7.878 11.880 17.789 1.00 83.56 195 VAL A CA 1
ATOM 1546 C C . VAL A 1 195 ? -7.129 12.984 17.047 1.00 83.56 195 VAL A C 1
ATOM 1548 O O . VAL A 1 195 ? -7.443 14.171 17.167 1.00 83.56 195 VAL A O 1
ATOM 1551 N N . VAL A 1 196 ? -6.149 12.606 16.231 1.00 82.56 196 VAL A N 1
ATOM 1552 C CA . VAL A 1 196 ? -5.441 13.544 15.362 1.00 82.56 196 VAL A CA 1
ATOM 1553 C C . VAL A 1 196 ? -6.339 13.904 14.184 1.00 82.56 196 VAL A C 1
ATOM 1555 O O . VAL A 1 196 ? -6.634 13.068 13.329 1.00 82.56 196 VAL A O 1
ATOM 1558 N N . VAL A 1 197 ? -6.743 15.172 14.115 1.00 73.69 197 VAL A N 1
ATOM 1559 C CA . VAL A 1 197 ? -7.513 15.729 12.998 1.00 73.69 197 VAL A CA 1
ATOM 1560 C C . VAL A 1 197 ? -6.592 16.571 12.123 1.00 73.69 197 VAL A C 1
ATOM 1562 O O . VAL A 1 197 ? -6.106 17.624 12.531 1.00 73.69 197 VAL A O 1
ATOM 1565 N N . SER A 1 198 ? -6.355 16.124 10.892 1.00 64.44 198 SER A N 1
ATOM 1566 C CA . SER A 1 198 ? -5.642 16.910 9.882 1.00 64.44 198 SER A CA 1
ATOM 1567 C C . SER A 1 198 ? -6.654 17.697 9.048 1.00 64.44 198 SER A C 1
ATOM 1569 O O . SER A 1 198 ? -7.221 17.175 8.091 1.00 64.44 198 SER A O 1
ATOM 1571 N N . LYS A 1 199 ? -6.925 18.951 9.429 1.00 51.31 199 LYS A N 1
ATOM 1572 C CA . LYS A 1 199 ? -7.812 19.847 8.672 1.00 51.31 199 LYS A CA 1
ATOM 1573 C C . LYS A 1 199 ? -7.136 20.277 7.367 1.00 51.31 199 LYS A C 1
ATOM 1575 O O . LYS A 1 199 ? -6.030 20.808 7.391 1.00 51.31 199 LYS A O 1
ATOM 1580 N N . LEU A 1 200 ? -7.832 20.107 6.245 1.00 50.06 200 LEU A N 1
ATOM 1581 C CA . LEU A 1 200 ? -7.446 20.649 4.941 1.00 50.06 200 LEU A CA 1
ATOM 1582 C C . LEU A 1 200 ? -8.629 21.455 4.394 1.00 50.06 200 LEU A C 1
ATOM 1584 O O . LEU A 1 200 ? -9.347 21.019 3.503 1.00 50.06 200 LEU A O 1
ATOM 1588 N N . GLU A 1 201 ? -8.872 22.629 4.979 1.00 40.62 201 GLU A N 1
ATOM 1589 C CA . GLU A 1 201 ? -9.729 23.639 4.354 1.00 40.62 201 GLU A CA 1
ATOM 1590 C C . GLU A 1 201 ? -8.830 24.726 3.778 1.00 40.62 201 GLU A C 1
ATOM 1592 O O . GLU A 1 201 ? -8.375 25.622 4.485 1.00 40.62 201 GLU A O 1
ATOM 1597 N N . GLY A 1 202 ? -8.583 24.648 2.473 1.00 38.31 202 GLY A N 1
ATOM 1598 C CA . GLY A 1 202 ? -8.259 25.837 1.705 1.00 38.31 202 GLY A CA 1
ATOM 1599 C C . GLY A 1 202 ? -9.550 26.607 1.457 1.00 38.31 202 GLY A C 1
ATOM 1600 O O . GLY A 1 202 ? -10.190 26.414 0.427 1.00 38.31 202 GLY A O 1
ATOM 1601 N N . VAL A 1 203 ? -9.950 27.468 2.393 1.00 33.72 203 VAL A N 1
ATOM 1602 C CA . VAL A 1 203 ? -10.785 28.619 2.032 1.00 33.72 203 VAL A CA 1
ATOM 1603 C C . VAL A 1 203 ? -9.874 29.565 1.250 1.00 33.72 203 VAL A C 1
ATOM 1605 O O . VAL A 1 203 ? -8.735 29.811 1.657 1.00 33.72 203 VAL A O 1
ATOM 1608 N N . ALA A 1 204 ? -10.334 30.048 0.095 1.00 33.62 204 ALA A N 1
ATOM 1609 C CA . ALA A 1 204 ? -9.570 30.983 -0.725 1.00 33.62 204 ALA A CA 1
ATOM 1610 C C . ALA A 1 204 ? -9.068 32.156 0.139 1.00 33.62 204 ALA A C 1
ATOM 1612 O O . ALA A 1 204 ? -9.867 32.880 0.726 1.00 33.62 204 ALA A O 1
ATOM 1613 N N . GLY A 1 205 ? -7.744 32.318 0.227 1.00 37.16 205 GLY A N 1
ATOM 1614 C CA . GLY A 1 205 ? -7.103 33.395 0.988 1.00 37.16 205 GLY A CA 1
ATOM 1615 C C . GLY A 1 205 ? -6.480 33.003 2.331 1.00 37.16 205 GLY A C 1
ATOM 1616 O O . GLY A 1 205 ? -5.939 33.881 2.997 1.00 37.16 205 GLY A O 1
ATOM 1617 N N . THR A 1 206 ? -6.488 31.729 2.741 1.00 33.06 206 THR A N 1
ATOM 1618 C CA . THR A 1 206 ? -5.772 31.305 3.960 1.00 33.06 206 THR A CA 1
ATOM 1619 C C . THR A 1 206 ? -4.853 30.118 3.691 1.00 33.06 206 THR A C 1
ATOM 1621 O O . THR A 1 206 ? -5.298 28.991 3.491 1.00 33.06 206 THR A O 1
ATOM 1624 N N . THR A 1 207 ? -3.543 30.369 3.711 1.00 30.94 207 THR A N 1
ATOM 1625 C CA . THR A 1 207 ? -2.528 29.313 3.762 1.00 30.94 207 THR A CA 1
ATOM 1626 C C . THR A 1 207 ? -2.354 28.902 5.218 1.00 30.94 207 THR A C 1
ATOM 1628 O O . THR A 1 207 ? -1.740 29.628 5.995 1.00 30.94 207 THR A O 1
ATOM 1631 N N . VAL A 1 208 ? -2.882 27.740 5.597 1.00 31.81 208 VAL A N 1
ATOM 1632 C CA . VAL A 1 208 ? -2.528 27.100 6.869 1.00 31.81 208 VAL A CA 1
ATOM 1633 C C . VAL A 1 208 ? -1.460 26.056 6.575 1.00 31.81 208 VAL A C 1
ATOM 1635 O O . VAL A 1 208 ? -1.717 25.060 5.902 1.00 31.81 208 VAL A O 1
ATOM 1638 N N . VAL A 1 209 ? -0.243 26.302 7.058 1.00 29.30 209 VAL A N 1
ATOM 1639 C CA . VAL A 1 209 ? 0.833 25.309 7.048 1.00 29.30 209 VAL A CA 1
ATOM 1640 C C . VAL A 1 209 ? 0.642 24.427 8.275 1.00 29.30 209 VAL A C 1
ATOM 1642 O O . VAL A 1 209 ? 0.909 24.855 9.394 1.00 29.30 209 VAL A O 1
ATOM 1645 N N . ALA A 1 210 ? 0.169 23.200 8.075 1.00 33.41 210 ALA A N 1
ATOM 1646 C CA . ALA A 1 210 ? 0.275 22.164 9.091 1.00 33.41 210 ALA A CA 1
ATOM 1647 C C . ALA A 1 210 ? 1.599 21.423 8.867 1.00 33.41 210 ALA A C 1
ATOM 1649 O O . ALA A 1 210 ? 1.666 20.477 8.082 1.00 33.41 210 ALA A O 1
ATOM 1650 N N . ASP A 1 211 ? 2.664 21.879 9.530 1.00 40.28 211 ASP A N 1
ATOM 1651 C CA . ASP A 1 211 ? 3.863 21.059 9.684 1.00 40.28 211 ASP A CA 1
ATOM 1652 C C . ASP A 1 211 ? 3.512 19.901 10.605 1.00 40.28 211 ASP A C 1
ATOM 1654 O O . ASP A 1 211 ? 3.086 20.079 11.747 1.00 40.28 211 ASP A O 1
ATOM 1658 N N . SER A 1 212 ? 3.666 18.696 10.082 1.00 38.78 212 SER A N 1
ATOM 1659 C CA . SER A 1 212 ? 3.809 17.553 10.951 1.00 38.78 212 SER A CA 1
ATOM 1660 C C . SER A 1 212 ? 4.607 16.474 10.232 1.00 38.78 212 SER A C 1
ATOM 1662 O O . SER A 1 212 ? 4.084 15.691 9.441 1.00 38.78 212 SER A O 1
ATOM 1664 N N . THR A 1 213 ? 5.900 16.448 10.555 1.00 44.06 213 THR A N 1
ATOM 1665 C CA . THR A 1 213 ? 6.785 15.284 10.393 1.00 44.06 213 THR A CA 1
ATOM 1666 C C . THR A 1 213 ? 7.070 14.882 8.941 1.00 44.06 213 THR A C 1
ATOM 1668 O O . THR A 1 213 ? 6.981 13.716 8.558 1.00 44.06 213 THR A O 1
ATOM 1671 N N . THR A 1 214 ? 7.453 15.839 8.097 1.00 45.00 214 THR A N 1
ATOM 1672 C CA . THR A 1 214 ? 7.798 15.550 6.697 1.00 45.00 214 THR A CA 1
ATOM 1673 C C . THR A 1 214 ? 9.045 14.655 6.578 1.00 45.00 214 THR A C 1
ATOM 1675 O O . THR A 1 214 ? 10.165 15.108 6.812 1.00 45.00 214 THR A O 1
ATOM 1678 N N . ARG A 1 215 ? 8.885 13.403 6.113 1.00 48.44 215 ARG A N 1
ATOM 1679 C CA . ARG A 1 215 ? 9.973 12.597 5.515 1.00 48.44 215 ARG A CA 1
ATOM 1680 C C . ARG A 1 215 ? 10.292 13.147 4.119 1.00 48.44 215 ARG A C 1
ATOM 1682 O O . ARG A 1 215 ? 9.978 12.530 3.100 1.00 48.44 215 ARG A O 1
ATOM 1689 N N . ARG A 1 216 ? 10.829 14.368 4.082 1.00 48.78 216 ARG A N 1
ATOM 1690 C CA . ARG A 1 216 ? 11.124 15.122 2.862 1.00 48.78 216 ARG A CA 1
ATOM 1691 C C . ARG A 1 216 ? 12.628 15.184 2.646 1.00 48.78 216 ARG A C 1
ATOM 1693 O O . ARG A 1 216 ? 13.359 15.618 3.529 1.00 48.78 216 ARG A O 1
ATOM 1700 N N . VAL A 1 217 ? 13.070 14.812 1.451 1.00 57.69 217 VAL A N 1
ATOM 1701 C CA . VAL A 1 217 ? 14.460 14.986 1.015 1.00 57.69 217 VAL A CA 1
ATOM 1702 C C . VAL A 1 217 ? 14.470 15.906 -0.202 1.00 57.69 217 VAL A C 1
ATOM 1704 O O . VAL A 1 217 ? 13.727 15.682 -1.159 1.00 57.69 217 VAL A O 1
ATOM 1707 N N . CYS A 1 218 ? 15.297 16.951 -0.155 1.00 61.69 218 CYS A N 1
ATOM 1708 C CA . CYS A 1 218 ? 15.472 17.918 -1.238 1.00 61.69 218 CYS A CA 1
ATOM 1709 C C . CYS A 1 218 ? 16.859 17.742 -1.866 1.00 61.69 218 CYS A C 1
ATOM 1711 O O . CYS A 1 218 ? 17.859 17.764 -1.151 1.00 61.69 218 CYS A O 1
ATOM 1713 N N . ILE A 1 219 ? 16.921 17.593 -3.191 1.00 56.56 219 ILE A N 1
ATOM 1714 C CA . ILE A 1 219 ? 18.171 17.413 -3.947 1.00 56.56 219 ILE A CA 1
ATOM 1715 C C . ILE A 1 219 ? 18.300 18.542 -4.989 1.00 56.56 219 ILE A C 1
ATOM 1717 O O . ILE A 1 219 ? 17.393 18.688 -5.817 1.00 56.56 219 ILE A O 1
ATOM 1721 N N . PRO A 1 220 ? 19.391 19.338 -4.990 1.00 53.47 220 PRO A N 1
ATOM 1722 C CA . PRO A 1 220 ? 19.646 20.342 -6.025 1.00 53.47 220 PRO A CA 1
ATOM 1723 C C . PRO A 1 220 ? 19.928 19.689 -7.386 1.00 53.47 220 PRO A C 1
ATOM 1725 O O . PRO A 1 220 ? 20.743 18.776 -7.485 1.00 53.47 220 PRO A O 1
ATOM 1728 N N . VAL A 1 221 ? 19.314 20.191 -8.460 1.00 51.75 221 VAL A N 1
ATOM 1729 C CA . VAL A 1 221 ? 19.482 19.666 -9.833 1.00 51.75 221 VAL A CA 1
ATOM 1730 C C . VAL A 1 221 ? 20.883 19.949 -10.405 1.00 51.75 221 VAL A C 1
ATOM 1732 O O . VAL A 1 221 ? 21.283 19.302 -11.361 1.00 51.75 221 VAL A O 1
ATOM 1735 N N . GLY A 1 222 ? 21.662 20.861 -9.808 1.00 48.94 222 GLY A N 1
ATOM 1736 C CA . GLY A 1 222 ? 23.035 21.187 -10.232 1.00 48.94 222 GLY A CA 1
ATOM 1737 C C . GLY A 1 222 ? 24.148 20.293 -9.663 1.00 48.94 222 GLY A C 1
ATOM 1738 O O . GLY A 1 222 ? 25.314 20.633 -9.831 1.00 48.94 222 GLY A O 1
ATOM 1739 N N . GLY A 1 223 ? 23.811 19.210 -8.953 1.00 47.66 223 GLY A N 1
ATOM 1740 C CA . GLY A 1 223 ? 24.773 18.309 -8.298 1.00 47.66 223 GLY A CA 1
ATOM 1741 C C . GLY A 1 223 ? 24.910 16.911 -8.919 1.00 47.66 223 GLY A C 1
ATOM 1742 O O . GLY A 1 223 ? 25.462 16.034 -8.258 1.00 47.66 223 GLY A O 1
ATOM 1743 N N . LEU A 1 224 ? 24.383 16.685 -10.131 1.00 40.06 224 LEU A N 1
ATOM 1744 C CA . LEU A 1 224 ? 24.423 15.405 -10.859 1.00 40.06 224 LEU A CA 1
ATOM 1745 C C . LEU A 1 224 ? 24.890 15.581 -12.307 1.00 40.06 224 LEU A C 1
ATOM 1747 O O . LEU A 1 224 ? 24.389 16.515 -12.972 1.00 40.06 224 LEU A O 1
#

pLDDT: mean 83.42, std 17.15, range [29.3, 98.38]

Organism: NCBI:txid749621